Protein AF-A0A532V5I1-F1 (afdb_monomer)

Sequence (247 aa):
MAYDYNILKFNFFDTAVADIIRAIEGRSLMGAYILSFCCIDYMGLGLDPTKDRNTGNDFKKFISEYMKKLNAKYGSLDDDLWRIRNSLIHTYGQSNATQQVKLRFILHHDQSPMHLRKQVNGAGHRVFLNLPDFVSEIAAAIEIYFRENSDNAVKLGNWYSKLIAVNSIDAALKRLDTLHSGKPLHARSHSMFSILDCDPPSSTANIRNHFKEEIEKILGNDPQTYPYPTDPNGITTTVTSTGTTSP

Organism: NCBI:txid2012998

Nearest PDB structures (foldseek):
  9dl2-assembly1_B  TM=1.851E-01  e=7.656E+00  Sinorhizobium meliloti SM11

Radius of gyration: 19.4 Å; Cα contacts (8 Å, |Δi|>4): 274; chains: 1; bounding box: 61×31×50 Å

Secondary structure (DSSP, 8-state):
-PPPHHHHHHHHIIIIIHHHHHHHHTT-HHHHHHHHHHHHHHHHHHH-TT-SS--HHHHHHHHHHTGGGT-GGGGGTHHHHHHHHHHHHHTSS--HHHHHTTEEEEEESS-GGGTT-EEEETTEEEEEEEHHHHHHHHHHHHHHHHHHTTT-HHHHHHHHTTS-----HHHHHHHHHHHTTT--SGGGT-GGGGGGG-SSPPPHHHHHHHHHHHHHHHHHT----PPP---TT--------------

Mean predicted aligned error: 7.24 Å

Structure (mmCIF, N/CA/C/O backbone):
data_AF-A0A532V5I1-F1
#
_entry.id   AF-A0A532V5I1-F1
#
loop_
_atom_site.group_PDB
_atom_site.id
_atom_site.type_symbol
_atom_site.label_atom_id
_atom_site.label_alt_id
_atom_site.label_comp_id
_atom_site.label_asym_id
_atom_site.label_entity_id
_atom_site.label_seq_id
_atom_site.pdbx_PDB_ins_code
_atom_site.Cartn_x
_atom_site.Cartn_y
_atom_site.Cartn_z
_atom_site.occupancy
_atom_site.B_iso_or_equiv
_atom_site.auth_seq_id
_atom_site.auth_comp_id
_atom_site.auth_asym_id
_atom_site.auth_atom_id
_atom_site.pdbx_PDB_model_num
ATOM 1 N N . MET A 1 1 ? -27.640 1.059 8.260 1.00 48.22 1 MET A N 1
ATOM 2 C CA . MET A 1 1 ? -26.815 1.143 9.482 1.00 48.22 1 MET A CA 1
ATOM 3 C C . MET A 1 1 ? -25.583 1.948 9.098 1.00 48.22 1 MET A C 1
ATOM 5 O O . MET A 1 1 ? -24.935 1.559 8.135 1.00 48.22 1 MET A O 1
ATOM 9 N N . ALA A 1 2 ? -25.338 3.112 9.705 1.00 52.69 2 ALA A N 1
ATOM 10 C CA . ALA A 1 2 ? -24.105 3.852 9.434 1.00 52.69 2 ALA A CA 1
ATOM 11 C C . ALA A 1 2 ? -22.952 3.083 10.087 1.00 52.69 2 ALA A C 1
ATOM 13 O O . ALA A 1 2 ? -23.043 2.738 11.263 1.00 52.69 2 ALA A O 1
ATOM 14 N N . TYR A 1 3 ? -21.925 2.742 9.315 1.00 64.19 3 TYR A N 1
ATOM 15 C CA . TYR A 1 3 ? -20.737 2.109 9.871 1.00 64.19 3 TYR A CA 1
ATOM 16 C C . TYR A 1 3 ? -19.919 3.161 10.619 1.00 64.19 3 TYR A C 1
ATOM 18 O O . TYR A 1 3 ? -19.678 4.244 10.086 1.00 64.19 3 TYR A O 1
ATOM 26 N N . ASP A 1 4 ? -19.494 2.837 11.837 1.00 81.56 4 ASP A N 1
ATOM 27 C CA . ASP A 1 4 ? -18.564 3.674 12.590 1.00 81.56 4 ASP A CA 1
ATOM 28 C C . ASP A 1 4 ? -17.199 3.679 11.884 1.00 81.56 4 ASP A C 1
ATOM 30 O O . ASP A 1 4 ? -16.624 2.629 11.576 1.00 81.56 4 ASP A O 1
ATOM 34 N N . TYR A 1 5 ? -16.698 4.883 11.618 1.00 85.88 5 TYR A N 1
ATOM 35 C CA . TYR A 1 5 ? -15.412 5.145 10.983 1.00 85.88 5 TYR A CA 1
ATOM 36 C C . TYR A 1 5 ? -14.252 4.354 11.615 1.00 85.88 5 TYR A C 1
ATOM 38 O O . TYR A 1 5 ? -13.460 3.738 10.896 1.00 85.88 5 TYR A O 1
ATOM 46 N N . ASN A 1 6 ? -14.179 4.317 12.948 1.00 84.94 6 ASN A N 1
ATOM 47 C CA . ASN A 1 6 ? -13.106 3.645 13.676 1.00 84.94 6 ASN A CA 1
ATOM 48 C C . ASN A 1 6 ? -13.166 2.128 13.484 1.00 84.94 6 ASN A C 1
ATOM 50 O O . ASN A 1 6 ? -12.126 1.482 13.382 1.00 84.94 6 ASN A O 1
ATOM 54 N N . ILE A 1 7 ? -14.371 1.559 13.365 1.00 84.50 7 ILE A N 1
ATOM 55 C CA . ILE A 1 7 ? -14.562 0.127 13.097 1.00 84.50 7 ILE A CA 1
ATOM 56 C C . ILE A 1 7 ? -14.078 -0.226 11.697 1.00 84.50 7 ILE A C 1
ATOM 58 O O . ILE A 1 7 ? -13.406 -1.240 11.511 1.00 84.50 7 ILE A O 1
ATOM 62 N N . LEU A 1 8 ? -14.427 0.593 10.704 1.00 87.50 8 LEU A N 1
ATOM 63 C CA . LEU A 1 8 ? -14.019 0.357 9.323 1.00 87.50 8 LEU A CA 1
ATOM 64 C C . LEU A 1 8 ? -12.502 0.437 9.171 1.00 87.50 8 LEU A C 1
ATOM 66 O O . LEU A 1 8 ? -11.903 -0.455 8.569 1.00 87.50 8 LEU A O 1
ATOM 70 N N . LYS A 1 9 ? -11.890 1.468 9.764 1.00 91.38 9 LYS A N 1
ATOM 71 C CA . LYS A 1 9 ? -10.436 1.621 9.826 1.00 91.38 9 LYS A CA 1
ATOM 72 C C . LYS A 1 9 ? -9.794 0.411 10.498 1.00 91.38 9 LYS A C 1
ATOM 74 O O . LYS A 1 9 ? -8.928 -0.222 9.899 1.00 91.38 9 LYS A O 1
ATOM 79 N N . PHE A 1 10 ? -10.276 0.033 11.679 1.00 90.38 10 PHE A N 1
ATOM 80 C CA . PHE A 1 10 ? -9.773 -1.127 12.406 1.00 90.38 10 PHE A CA 1
ATOM 81 C C . PHE A 1 10 ? -9.833 -2.409 11.573 1.00 90.38 10 PHE A C 1
ATOM 83 O O . PHE A 1 10 ? -8.810 -3.060 11.390 1.00 90.38 10 PHE A O 1
ATOM 90 N N . ASN A 1 11 ? -10.998 -2.746 11.012 1.00 87.81 11 ASN A N 1
ATOM 91 C CA . ASN A 1 11 ? -11.167 -3.962 10.214 1.00 87.81 11 ASN A CA 1
ATOM 92 C C . ASN A 1 11 ? -10.244 -3.971 8.989 1.00 87.81 11 ASN A C 1
ATOM 94 O O . ASN A 1 11 ? -9.727 -5.023 8.611 1.00 87.81 11 ASN A O 1
ATOM 98 N N . PHE A 1 12 ? -10.033 -2.809 8.367 1.00 91.69 12 PHE A N 1
ATOM 99 C CA . PHE A 1 12 ? -9.134 -2.689 7.231 1.00 91.69 12 PHE A CA 1
ATOM 100 C C . PHE A 1 12 ? -7.674 -2.948 7.624 1.00 91.69 12 PHE A C 1
ATOM 102 O O . PHE A 1 12 ? -7.006 -3.757 6.980 1.00 91.69 12 PHE A O 1
ATOM 109 N N . PHE A 1 13 ? -7.192 -2.317 8.700 1.00 94.00 13 PHE A N 1
ATOM 110 C CA . PHE A 1 13 ? -5.840 -2.546 9.215 1.00 94.00 13 PHE A CA 1
ATOM 111 C C . PHE A 1 13 ? -5.644 -3.991 9.705 1.00 94.00 13 PHE A C 1
ATOM 113 O O . PHE A 1 13 ? -4.638 -4.605 9.364 1.00 94.00 13 PHE A O 1
ATOM 120 N N . ASP A 1 14 ? -6.615 -4.560 10.427 1.00 90.62 14 ASP A N 1
ATOM 121 C CA . ASP A 1 14 ? -6.610 -5.944 10.940 1.00 90.62 14 ASP A CA 1
ATOM 122 C C . ASP A 1 14 ? -6.589 -7.008 9.832 1.00 90.62 14 ASP A C 1
ATOM 124 O O . ASP A 1 14 ? -6.102 -8.121 10.036 1.00 90.62 14 ASP A O 1
ATOM 128 N N . THR A 1 15 ? -7.111 -6.662 8.653 1.00 89.75 15 THR A N 1
ATOM 129 C CA . THR A 1 15 ? -7.131 -7.551 7.489 1.00 89.75 15 THR A CA 1
ATOM 130 C C . THR A 1 15 ? -5.926 -7.272 6.593 1.00 89.75 15 THR A C 1
ATOM 132 O O . THR A 1 15 ? -4.950 -8.013 6.595 1.00 89.75 15 THR A O 1
ATOM 135 N N . ALA A 1 16 ? -5.959 -6.170 5.840 1.00 93.69 16 ALA A N 1
ATOM 136 C CA . ALA A 1 16 ? -5.031 -5.945 4.739 1.00 93.69 16 ALA A CA 1
ATOM 137 C C . ALA A 1 16 ? -3.615 -5.613 5.223 1.00 93.69 16 ALA A C 1
ATOM 139 O O . ALA A 1 16 ? -2.642 -6.178 4.726 1.00 93.69 16 ALA A O 1
ATOM 140 N N . VAL A 1 17 ? -3.485 -4.703 6.193 1.00 96.88 17 VAL A N 1
ATOM 141 C CA . VAL A 1 17 ? -2.164 -4.288 6.689 1.00 96.88 17 VAL A CA 1
ATOM 142 C C . VAL A 1 17 ? -1.560 -5.388 7.558 1.00 96.88 17 VAL A C 1
ATOM 144 O O . VAL A 1 17 ? -0.386 -5.705 7.397 1.00 96.88 17 VAL A O 1
ATOM 147 N N . ALA A 1 18 ? -2.354 -6.026 8.420 1.00 95.31 18 ALA A N 1
ATOM 148 C CA . ALA A 1 18 ? -1.877 -7.115 9.265 1.00 95.31 18 ALA A CA 1
ATOM 149 C C . ALA A 1 18 ? -1.382 -8.308 8.446 1.00 95.31 18 ALA A C 1
ATOM 151 O O . ALA A 1 18 ? -0.370 -8.890 8.813 1.00 95.31 18 ALA A O 1
ATOM 152 N N . ASP A 1 19 ? -2.023 -8.650 7.326 1.00 95.75 19 ASP A N 1
ATOM 153 C CA . ASP A 1 19 ? -1.544 -9.734 6.461 1.00 95.75 19 ASP A CA 1
ATOM 154 C C . ASP A 1 19 ? -0.197 -9.409 5.807 1.00 95.75 19 ASP A C 1
ATOM 156 O O . ASP A 1 19 ? 0.662 -10.287 5.710 1.00 95.75 19 ASP A O 1
ATOM 160 N N . ILE A 1 20 ? 0.040 -8.146 5.428 1.00 98.06 20 ILE A N 1
ATOM 161 C CA . ILE A 1 20 ? 1.365 -7.699 4.970 1.00 98.06 20 ILE A CA 1
ATOM 162 C C . ILE A 1 20 ? 2.392 -7.883 6.093 1.00 98.06 20 ILE A C 1
ATOM 164 O O . ILE A 1 20 ? 3.456 -8.450 5.853 1.00 98.06 20 ILE A O 1
ATOM 168 N N . ILE A 1 21 ? 2.075 -7.447 7.317 1.00 98.06 21 ILE A N 1
ATOM 169 C CA . ILE A 1 21 ? 2.989 -7.574 8.461 1.00 98.06 21 ILE A CA 1
ATOM 170 C C . ILE A 1 21 ? 3.258 -9.046 8.801 1.00 98.06 21 ILE A C 1
ATOM 172 O O . ILE A 1 21 ? 4.419 -9.437 8.878 1.00 98.06 21 ILE A O 1
ATOM 176 N N . ARG A 1 22 ? 2.228 -9.895 8.880 1.00 97.12 22 ARG A N 1
ATOM 177 C CA . ARG A 1 22 ? 2.372 -11.345 9.104 1.00 97.12 22 ARG A CA 1
ATOM 178 C C . ARG A 1 22 ? 3.226 -12.007 8.022 1.00 97.12 22 ARG A C 1
ATOM 180 O O . ARG A 1 22 ? 4.007 -12.906 8.323 1.00 97.12 22 ARG A O 1
ATOM 187 N N . ALA A 1 23 ? 3.118 -11.569 6.764 1.00 97.81 23 ALA A N 1
ATOM 188 C CA . ALA A 1 23 ? 3.982 -12.057 5.690 1.00 97.81 23 ALA A CA 1
ATOM 189 C C . ALA A 1 23 ? 5.454 -11.667 5.910 1.00 97.81 23 ALA A C 1
ATOM 191 O O . ALA A 1 23 ? 6.337 -12.487 5.657 1.00 97.81 23 ALA A O 1
ATOM 192 N N . ILE A 1 24 ? 5.727 -10.459 6.414 1.00 97.38 24 ILE A N 1
ATOM 193 C CA . ILE A 1 24 ? 7.079 -10.012 6.787 1.00 97.38 24 ILE A CA 1
ATOM 194 C C . ILE A 1 24 ? 7.617 -10.839 7.961 1.00 97.38 24 ILE A C 1
ATOM 196 O O . ILE A 1 24 ? 8.725 -11.368 7.872 1.00 97.38 24 ILE A O 1
ATOM 200 N N . GLU A 1 25 ? 6.830 -11.002 9.027 1.00 95.88 25 GLU A N 1
ATOM 201 C CA . GLU A 1 25 ? 7.185 -11.811 10.202 1.00 95.88 25 GLU A CA 1
ATOM 202 C C . GLU A 1 25 ? 7.472 -13.269 9.822 1.00 95.88 25 GLU A C 1
ATOM 204 O O . GLU A 1 25 ? 8.468 -13.850 10.253 1.00 95.88 25 GLU A O 1
ATOM 209 N N . GLY A 1 26 ? 6.645 -13.835 8.938 1.00 96.50 26 GLY A N 1
ATOM 210 C CA . GLY A 1 26 ? 6.812 -15.168 8.362 1.00 96.50 26 GLY A CA 1
ATOM 211 C C . GLY A 1 26 ? 7.876 -15.263 7.263 1.00 96.50 26 GLY A C 1
ATOM 212 O O . GLY A 1 26 ? 7.967 -16.299 6.606 1.00 96.50 26 GLY A O 1
ATOM 213 N N . ARG A 1 27 ? 8.663 -14.203 7.026 1.00 94.75 27 ARG A N 1
ATOM 214 C CA . ARG A 1 27 ? 9.750 -14.128 6.027 1.00 94.75 27 ARG A CA 1
ATOM 215 C C . ARG A 1 27 ? 9.320 -14.332 4.570 1.00 94.75 27 ARG A C 1
ATOM 217 O O . ARG A 1 27 ? 10.157 -14.500 3.684 1.00 94.75 27 ARG A O 1
ATOM 224 N N . SER A 1 28 ? 8.030 -14.225 4.273 1.00 96.94 28 SER A N 1
ATOM 225 C CA . SER A 1 28 ? 7.498 -14.216 2.910 1.00 96.94 28 SER A CA 1
ATOM 226 C C . SER A 1 28 ? 7.624 -12.815 2.299 1.00 96.94 28 SER A C 1
ATOM 228 O O . SER A 1 28 ? 6.634 -12.131 2.046 1.00 96.94 28 SER A O 1
ATOM 230 N N . LEU A 1 29 ? 8.859 -12.351 2.067 1.00 96.38 29 LEU A N 1
ATOM 231 C CA . LEU A 1 29 ? 9.123 -10.963 1.647 1.00 96.38 29 LEU A CA 1
ATOM 232 C C . LEU A 1 29 ? 8.508 -10.626 0.281 1.00 96.38 29 LEU A C 1
ATOM 234 O O . LEU A 1 29 ? 7.940 -9.551 0.097 1.00 96.38 29 LEU A O 1
ATOM 238 N N . MET A 1 30 ? 8.571 -11.557 -0.676 1.00 96.62 30 MET A N 1
ATOM 239 C CA . MET A 1 30 ? 7.891 -11.388 -1.965 1.00 96.62 30 MET A CA 1
ATOM 240 C C . MET A 1 30 ? 6.366 -11.371 -1.793 1.00 96.62 30 MET A C 1
ATOM 242 O O . MET A 1 30 ? 5.681 -10.576 -2.435 1.00 96.62 30 MET A O 1
ATOM 246 N N . GLY A 1 31 ? 5.841 -12.203 -0.887 1.00 97.56 31 GLY A N 1
ATOM 247 C CA . GLY A 1 31 ? 4.430 -12.191 -0.512 1.00 97.56 31 GLY A CA 1
ATOM 248 C C . GLY A 1 31 ? 4.007 -10.842 0.063 1.00 97.56 31 GLY A C 1
ATOM 249 O O . GLY A 1 31 ? 2.990 -10.302 -0.359 1.00 97.56 31 GLY A O 1
ATOM 250 N N . ALA A 1 32 ? 4.822 -10.247 0.937 1.00 98.25 32 ALA A N 1
ATOM 251 C CA . ALA A 1 32 ? 4.577 -8.919 1.491 1.00 98.25 32 ALA A CA 1
ATOM 252 C C . ALA A 1 32 ? 4.493 -7.846 0.391 1.00 98.25 32 ALA A C 1
ATOM 254 O O . ALA A 1 32 ? 3.537 -7.074 0.376 1.00 98.25 32 ALA A O 1
ATOM 255 N N . TYR A 1 33 ? 5.411 -7.848 -0.585 1.00 98.19 33 TYR A N 1
ATOM 256 C CA . TYR A 1 33 ? 5.332 -6.949 -1.745 1.00 98.19 33 TYR A CA 1
ATOM 257 C C . TYR A 1 33 ? 4.044 -7.129 -2.554 1.00 98.19 33 TYR A C 1
ATOM 259 O O . TYR A 1 33 ? 3.390 -6.146 -2.902 1.00 98.19 33 TYR A O 1
ATOM 267 N N . ILE A 1 34 ? 3.671 -8.374 -2.857 1.00 97.75 34 ILE A N 1
ATOM 268 C CA . ILE A 1 34 ? 2.445 -8.678 -3.605 1.00 97.75 34 ILE A CA 1
ATOM 269 C C . ILE A 1 34 ? 1.217 -8.181 -2.836 1.00 97.75 34 ILE A C 1
ATOM 271 O O . ILE A 1 34 ? 0.390 -7.470 -3.405 1.00 97.75 34 ILE A O 1
ATOM 275 N N . LEU A 1 35 ? 1.130 -8.485 -1.539 1.00 97.75 35 LEU A N 1
ATOM 276 C CA . LEU A 1 35 ? 0.040 -8.041 -0.670 1.00 97.75 35 LEU A CA 1
ATOM 277 C C . LEU A 1 35 ? -0.025 -6.511 -0.570 1.00 97.75 35 LEU A C 1
ATOM 279 O O . LEU A 1 35 ? -1.116 -5.950 -0.617 1.00 97.75 35 LEU A O 1
ATOM 283 N N . SER A 1 36 ? 1.117 -5.817 -0.525 1.00 98.56 36 SER A N 1
ATOM 284 C CA . SER A 1 36 ? 1.180 -4.351 -0.586 1.00 98.56 36 SER A CA 1
ATOM 285 C C . SER A 1 36 ? 0.577 -3.787 -1.875 1.00 98.56 36 SER A C 1
ATOM 287 O O . SER A 1 36 ? -0.231 -2.860 -1.822 1.00 98.56 36 SER A O 1
ATOM 289 N N . PHE A 1 37 ? 0.898 -4.363 -3.037 1.00 98.12 37 PHE A N 1
ATOM 290 C CA . PHE A 1 37 ? 0.293 -3.940 -4.303 1.00 98.12 37 PHE A CA 1
ATOM 291 C C . PHE A 1 37 ? -1.209 -4.248 -4.374 1.00 98.12 37 PHE A C 1
ATOM 293 O O . PHE A 1 37 ? -1.979 -3.399 -4.824 1.00 98.12 37 PHE A O 1
ATOM 300 N N . CYS A 1 38 ? -1.639 -5.413 -3.881 1.00 96.06 38 CYS A N 1
ATOM 301 C CA . CYS A 1 38 ? -3.058 -5.759 -3.759 1.00 96.06 38 CYS A CA 1
ATOM 302 C C . CYS A 1 38 ? -3.806 -4.795 -2.823 1.00 96.06 38 CYS A C 1
ATOM 304 O O . CYS A 1 38 ? -4.944 -4.419 -3.100 1.00 96.06 38 CYS A O 1
ATOM 306 N N . CYS A 1 39 ? -3.166 -4.357 -1.737 1.00 96.94 39 CYS A N 1
ATOM 307 C CA . CYS A 1 39 ? -3.724 -3.368 -0.822 1.00 96.94 39 CYS A CA 1
ATOM 308 C C . CYS A 1 39 ? -3.964 -2.028 -1.537 1.00 96.94 39 CYS A C 1
ATOM 310 O O . CYS A 1 39 ? -5.054 -1.472 -1.433 1.00 96.94 39 CYS A O 1
ATOM 312 N N . ILE A 1 40 ? -3.008 -1.556 -2.348 1.00 97.75 40 ILE A N 1
ATOM 313 C CA . ILE A 1 40 ? -3.180 -0.340 -3.164 1.00 97.75 40 ILE A CA 1
ATOM 314 C C . ILE A 1 40 ? -4.318 -0.504 -4.182 1.00 97.75 40 ILE A C 1
ATOM 316 O O . ILE A 1 40 ? -5.120 0.414 -4.343 1.00 97.75 40 ILE A O 1
ATOM 320 N N . ASP A 1 41 ? -4.433 -1.659 -4.849 1.00 94.81 41 ASP A N 1
ATOM 321 C CA . ASP A 1 41 ? -5.565 -1.929 -5.750 1.00 94.81 41 ASP A CA 1
ATOM 322 C C . ASP A 1 41 ? -6.908 -1.800 -5.025 1.00 94.81 41 ASP A C 1
ATOM 324 O O . ASP A 1 41 ? -7.857 -1.204 -5.538 1.00 94.81 41 ASP A O 1
ATOM 328 N N . TYR A 1 42 ? -6.984 -2.348 -3.815 1.00 93.50 42 TYR A N 1
ATOM 329 C CA . TYR A 1 42 ? -8.187 -2.282 -3.004 1.00 93.50 42 TYR A CA 1
ATOM 330 C C . TYR A 1 42 ? -8.497 -0.852 -2.531 1.00 93.50 42 TYR A C 1
ATOM 332 O O . TYR A 1 42 ? -9.657 -0.435 -2.500 1.00 93.50 42 TYR A O 1
ATOM 340 N N . MET A 1 43 ? -7.472 -0.062 -2.211 1.00 95.44 43 MET A N 1
ATOM 341 C CA . MET A 1 43 ? -7.647 1.357 -1.899 1.00 95.44 43 MET A CA 1
ATOM 342 C C . MET A 1 43 ? -8.090 2.172 -3.121 1.00 95.44 43 MET A C 1
ATOM 344 O O . MET A 1 43 ? -8.889 3.094 -2.970 1.00 95.44 43 MET A O 1
ATOM 348 N N . GLY A 1 44 ? -7.653 1.802 -4.330 1.00 93.31 44 GLY A N 1
ATOM 349 C CA . GLY A 1 44 ? -8.138 2.381 -5.586 1.00 93.31 44 GLY A CA 1
ATOM 350 C C . GLY A 1 44 ? -9.658 2.261 -5.746 1.00 93.31 44 GLY A C 1
ATOM 351 O O . GLY A 1 44 ? -10.317 3.237 -6.104 1.00 93.31 44 GLY A O 1
ATOM 352 N N . LEU A 1 45 ? -10.240 1.118 -5.360 1.00 89.56 45 LEU A N 1
ATOM 353 C CA . LEU A 1 45 ? -11.700 0.936 -5.290 1.00 89.56 45 LEU A CA 1
ATOM 354 C C . LEU A 1 45 ? -12.376 1.858 -4.265 1.00 89.56 45 LEU A C 1
ATOM 356 O O . LEU A 1 45 ? -13.522 2.254 -4.458 1.00 89.56 45 LEU A O 1
ATOM 360 N N . GLY A 1 46 ? -11.687 2.215 -3.179 1.00 88.19 46 GLY A N 1
ATOM 361 C CA . GLY A 1 46 ? -12.211 3.139 -2.167 1.00 88.19 46 GLY A CA 1
ATOM 362 C C . GLY A 1 46 ? -12.360 4.571 -2.665 1.00 88.19 46 GLY A C 1
ATOM 363 O O . GLY A 1 46 ? -13.195 5.327 -2.163 1.00 88.19 46 GLY A O 1
ATOM 364 N N . LEU A 1 47 ? -11.609 4.948 -3.701 1.00 91.38 47 LEU A N 1
ATOM 365 C CA . LEU A 1 47 ? -11.704 6.279 -4.298 1.00 91.38 47 LEU A CA 1
ATOM 366 C C . LEU A 1 47 ? -13.020 6.497 -5.041 1.00 91.38 47 LEU A C 1
ATOM 368 O O . LEU A 1 47 ? -13.505 7.629 -5.079 1.00 91.38 47 LEU A O 1
ATOM 372 N N . ASP A 1 48 ? -13.601 5.430 -5.588 1.00 89.88 48 ASP A N 1
ATOM 373 C CA . ASP A 1 48 ? -14.903 5.441 -6.242 1.00 89.88 48 ASP A CA 1
ATOM 374 C C . ASP A 1 48 ? -15.704 4.178 -5.874 1.00 89.88 48 ASP A C 1
ATOM 376 O O . ASP A 1 48 ? -15.610 3.149 -6.555 1.00 89.88 48 ASP A O 1
ATOM 380 N N . PRO A 1 49 ? -16.540 4.243 -4.820 1.00 84.19 49 PRO A N 1
ATOM 381 C CA . PRO A 1 49 ? -17.289 3.087 -4.342 1.00 84.19 49 PRO A CA 1
ATOM 382 C C . PRO A 1 49 ? -18.367 2.622 -5.330 1.00 84.19 49 PRO A C 1
ATOM 384 O O . PRO A 1 49 ? -18.957 1.566 -5.105 1.00 84.19 49 PRO A O 1
ATOM 387 N N . THR A 1 50 ? -18.648 3.365 -6.407 1.00 87.88 50 THR A N 1
ATOM 388 C CA . THR A 1 50 ? -19.627 2.956 -7.428 1.00 87.88 50 THR A CA 1
ATOM 389 C C . THR A 1 50 ? -19.070 1.902 -8.385 1.00 87.88 50 THR A C 1
ATOM 391 O O . THR A 1 50 ? -19.838 1.210 -9.049 1.00 87.88 50 THR A O 1
ATOM 394 N N . LYS A 1 51 ? -17.743 1.723 -8.429 1.00 88.44 51 LYS A N 1
ATOM 395 C CA . LYS A 1 51 ? -17.079 0.762 -9.316 1.00 88.44 51 LYS A CA 1
ATOM 396 C C . LYS A 1 51 ? -16.953 -0.614 -8.682 1.00 88.44 51 LYS A C 1
ATOM 398 O O . LYS A 1 51 ? -16.506 -0.742 -7.545 1.00 88.44 51 LYS A O 1
ATOM 403 N N . ASP A 1 52 ? -17.240 -1.661 -9.445 1.00 86.31 52 ASP A N 1
ATOM 404 C CA . ASP A 1 52 ? -17.077 -3.049 -8.983 1.00 86.31 52 ASP A CA 1
ATOM 405 C C . ASP A 1 52 ? -15.669 -3.611 -9.203 1.00 86.31 52 ASP A C 1
ATOM 407 O O . ASP A 1 52 ? -15.334 -4.683 -8.701 1.00 86.31 52 ASP A O 1
ATOM 411 N N . ARG A 1 53 ? -14.831 -2.915 -9.980 1.00 88.31 53 ARG A N 1
ATOM 412 C CA . ARG A 1 53 ? -13.476 -3.362 -10.316 1.00 88.31 53 ARG A CA 1
ATOM 413 C C . ARG A 1 53 ? -12.496 -2.205 -10.312 1.00 88.31 53 ARG A C 1
ATOM 415 O O . ARG A 1 53 ? -12.809 -1.121 -10.802 1.00 88.31 53 ARG A O 1
ATOM 422 N N . ASN A 1 54 ? -11.299 -2.477 -9.795 1.00 91.00 54 ASN A N 1
ATOM 423 C CA . ASN A 1 54 ? -10.204 -1.524 -9.826 1.00 91.00 54 ASN A CA 1
ATOM 424 C C . ASN A 1 54 ? -9.675 -1.404 -11.256 1.00 91.00 54 ASN A C 1
ATOM 426 O O . ASN A 1 54 ? -9.458 -2.418 -11.928 1.00 91.00 54 ASN A O 1
ATOM 430 N N . THR A 1 55 ? -9.426 -0.182 -11.717 1.00 94.38 55 THR A N 1
ATOM 431 C CA . THR A 1 55 ? -8.700 0.052 -12.969 1.00 94.38 55 THR A CA 1
ATOM 432 C C . THR A 1 55 ? -7.262 0.474 -12.687 1.00 94.38 55 THR A C 1
ATOM 434 O O . THR A 1 55 ? -6.916 0.901 -11.587 1.00 94.38 55 THR A O 1
ATOM 437 N N . GLY A 1 56 ? -6.402 0.422 -13.708 1.00 95.38 56 GLY A N 1
ATOM 438 C CA . GLY A 1 56 ? -5.048 0.965 -13.582 1.00 95.38 56 GLY A CA 1
ATOM 439 C C . GLY A 1 56 ? -5.025 2.455 -13.227 1.00 95.38 56 GLY A C 1
ATOM 440 O O . GLY A 1 56 ? -4.105 2.900 -12.551 1.00 95.38 56 GLY A O 1
ATOM 441 N N . ASN A 1 57 ? -6.048 3.216 -13.627 1.00 96.94 57 ASN A N 1
ATOM 442 C CA . ASN A 1 57 ? -6.158 4.630 -13.272 1.00 96.94 57 ASN A CA 1
ATOM 443 C C . ASN A 1 57 ? -6.519 4.819 -11.798 1.00 96.94 57 ASN A C 1
ATOM 445 O O . ASN A 1 57 ? -5.982 5.719 -11.168 1.00 96.94 57 ASN A O 1
ATOM 449 N N . ASP A 1 58 ? -7.369 3.961 -11.239 1.00 96.12 58 ASP A N 1
ATOM 450 C CA . ASP A 1 58 ? -7.757 4.017 -9.825 1.00 96.12 58 ASP A CA 1
ATOM 451 C C . ASP A 1 58 ? -6.566 3.682 -8.908 1.00 96.12 58 ASP A C 1
ATOM 453 O O . ASP A 1 58 ? -6.301 4.395 -7.941 1.00 96.12 58 ASP A O 1
ATOM 457 N N . PHE A 1 59 ? -5.767 2.674 -9.285 1.00 97.25 59 PHE A N 1
ATOM 458 C CA . PHE A 1 59 ? -4.486 2.362 -8.637 1.00 97.25 59 PHE A CA 1
ATOM 459 C C . PHE A 1 59 ? -3.535 3.573 -8.626 1.00 97.25 59 PHE A C 1
ATOM 461 O O . PHE A 1 59 ? -3.038 3.981 -7.575 1.00 97.25 59 PHE A O 1
ATOM 468 N N . LYS A 1 60 ? -3.300 4.181 -9.798 1.00 98.00 60 LYS A N 1
ATOM 469 C CA . LYS A 1 60 ? -2.415 5.353 -9.932 1.00 98.00 60 LYS A CA 1
ATOM 470 C C . LYS A 1 60 ? -2.954 6.557 -9.170 1.00 98.00 60 LYS A C 1
ATOM 472 O O . LYS A 1 60 ? -2.183 7.282 -8.546 1.00 98.00 60 LYS A O 1
ATOM 477 N N . LYS A 1 61 ? -4.277 6.740 -9.164 1.00 97.62 61 LYS A N 1
ATOM 478 C CA . LYS A 1 61 ? -4.940 7.817 -8.434 1.00 97.62 61 LYS A CA 1
ATOM 479 C C . LYS A 1 61 ? -4.626 7.729 -6.942 1.00 97.62 61 LYS A C 1
ATOM 481 O O . LYS A 1 61 ? -4.169 8.725 -6.389 1.00 97.62 61 LYS A O 1
ATOM 486 N N . PHE A 1 62 ? -4.728 6.546 -6.328 1.00 98.12 62 PHE A N 1
ATOM 487 C CA . PHE A 1 62 ? -4.372 6.373 -4.914 1.00 98.12 62 PHE A CA 1
ATOM 488 C C . PHE A 1 62 ? -2.911 6.748 -4.630 1.00 98.12 62 PHE A C 1
ATOM 490 O O . PHE A 1 62 ? -2.627 7.484 -3.684 1.00 98.12 62 PHE A O 1
ATOM 497 N N . ILE A 1 63 ? -1.983 6.311 -5.486 1.00 98.38 63 ILE A N 1
ATOM 498 C CA . ILE A 1 63 ? -0.563 6.677 -5.376 1.00 98.38 63 ILE A CA 1
ATOM 499 C C . ILE A 1 63 ? -0.386 8.199 -5.449 1.00 98.38 63 ILE A C 1
ATOM 501 O O . ILE A 1 63 ? 0.283 8.797 -4.602 1.00 98.38 63 ILE A O 1
ATOM 505 N N . SER A 1 64 ? -0.997 8.832 -6.451 1.00 97.56 64 SER A N 1
ATOM 506 C CA . SER A 1 64 ? -0.846 10.262 -6.716 1.00 97.56 64 SER A CA 1
ATOM 507 C C . SER A 1 64 ? -1.481 11.155 -5.643 1.00 97.56 64 SER A C 1
ATOM 509 O O . SER A 1 64 ? -0.939 12.221 -5.350 1.00 97.56 64 SER A O 1
ATOM 511 N N . GLU A 1 65 ? -2.593 10.720 -5.041 1.00 97.56 65 GLU A N 1
ATOM 512 C CA . GLU A 1 65 ? -3.350 11.488 -4.050 1.00 97.56 65 GLU A CA 1
ATOM 513 C C . GLU A 1 65 ? -2.854 11.255 -2.623 1.00 97.56 65 GLU A C 1
ATOM 515 O O . GLU A 1 65 ? -2.805 12.203 -1.842 1.00 97.56 65 GLU A O 1
ATOM 520 N N . TYR A 1 66 ? -2.467 10.027 -2.270 1.00 98.44 66 TYR A N 1
ATOM 521 C CA . TYR A 1 66 ? -2.172 9.656 -0.883 1.00 98.44 66 TYR A CA 1
ATOM 522 C C . TYR A 1 66 ? -0.693 9.364 -0.652 1.00 98.44 66 TYR A C 1
ATOM 524 O O . TYR A 1 66 ? -0.072 10.000 0.199 1.00 98.44 66 TYR A O 1
ATOM 532 N N . MET A 1 67 ? -0.080 8.473 -1.435 1.00 98.62 67 MET A N 1
ATOM 533 C CA . MET A 1 67 ? 1.328 8.104 -1.217 1.00 98.62 67 MET A CA 1
ATOM 534 C C . MET A 1 67 ? 2.292 9.258 -1.533 1.00 98.62 67 MET A C 1
ATOM 536 O O . MET A 1 67 ? 3.257 9.494 -0.803 1.00 98.62 67 MET A O 1
ATOM 540 N N . LYS A 1 68 ? 1.994 10.060 -2.562 1.00 98.44 68 LYS A N 1
ATOM 541 C CA . LYS A 1 68 ? 2.777 11.254 -2.927 1.00 98.44 68 LYS A CA 1
ATOM 542 C C . LYS A 1 68 ? 2.893 12.280 -1.792 1.00 98.44 68 LYS A C 1
ATOM 544 O O . LYS A 1 68 ? 3.904 12.979 -1.724 1.00 98.44 68 LYS A O 1
ATOM 549 N N . LYS A 1 69 ? 1.901 12.362 -0.893 1.00 98.38 69 LYS A N 1
ATOM 550 C CA . LYS A 1 69 ? 1.927 13.262 0.279 1.00 98.38 69 LYS A CA 1
ATOM 551 C C . LYS A 1 69 ? 3.034 12.892 1.272 1.00 98.38 69 LYS A C 1
ATOM 553 O O . LYS A 1 69 ? 3.501 13.752 2.009 1.00 98.38 69 LYS A O 1
ATOM 558 N N . LEU A 1 70 ? 3.460 11.629 1.280 1.00 98.25 70 LEU A N 1
ATOM 559 C CA . LEU A 1 70 ? 4.515 11.113 2.155 1.00 98.25 70 LEU A CA 1
ATOM 560 C C . LEU A 1 70 ? 5.885 11.132 1.473 1.00 98.25 70 LEU A C 1
ATOM 562 O O . LEU A 1 70 ? 6.901 11.321 2.144 1.00 98.25 70 LEU A O 1
ATOM 566 N N . ASN A 1 71 ? 5.907 10.941 0.151 1.00 98.00 71 ASN A N 1
ATOM 567 C CA . ASN A 1 71 ? 7.120 10.916 -0.654 1.00 98.00 71 ASN A CA 1
ATOM 568 C C . ASN A 1 71 ? 6.833 11.375 -2.091 1.00 98.00 71 ASN A C 1
ATOM 570 O O . ASN A 1 71 ? 6.213 10.669 -2.889 1.00 98.00 71 ASN A O 1
ATOM 574 N N . ALA A 1 72 ? 7.315 12.566 -2.454 1.00 98.06 72 ALA A N 1
ATOM 575 C CA . ALA A 1 72 ? 6.991 13.197 -3.735 1.00 98.06 72 ALA A CA 1
ATOM 576 C C . ALA A 1 72 ? 7.407 12.367 -4.969 1.00 98.06 72 ALA A C 1
ATOM 578 O O . ALA A 1 72 ? 6.822 12.546 -6.041 1.00 98.06 72 ALA A O 1
ATOM 579 N N . LYS A 1 73 ? 8.370 11.439 -4.825 1.00 98.06 73 LYS A N 1
ATOM 580 C CA . LYS A 1 73 ? 8.843 10.562 -5.911 1.00 98.06 73 LYS A CA 1
ATOM 581 C C . LYS A 1 73 ? 7.745 9.658 -6.474 1.00 98.06 73 LYS A C 1
ATOM 583 O O . LYS A 1 73 ? 7.805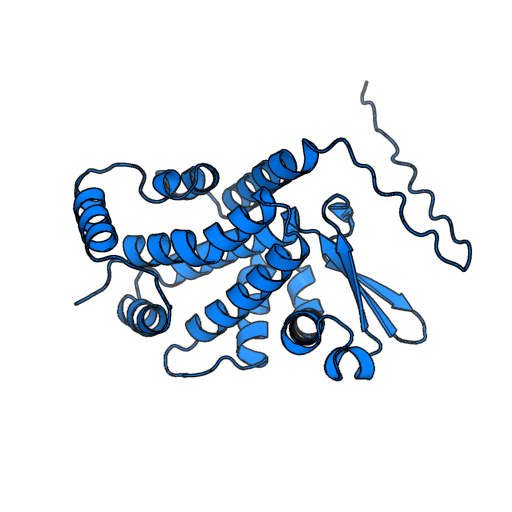 9.320 -7.650 1.00 98.06 73 LYS A O 1
ATOM 588 N N . TYR A 1 74 ? 6.721 9.315 -5.689 1.00 98.25 74 TYR A N 1
ATOM 589 C CA . TYR A 1 74 ? 5.574 8.548 -6.189 1.00 98.25 74 TYR A CA 1
ATOM 590 C C . TYR A 1 74 ? 4.888 9.211 -7.382 1.00 98.25 74 TYR A C 1
ATOM 592 O O . TYR A 1 74 ? 4.432 8.518 -8.286 1.00 98.25 74 TYR A O 1
ATOM 600 N N . GLY A 1 75 ? 4.851 10.546 -7.416 1.00 94.62 75 GLY A N 1
ATOM 601 C CA . GLY A 1 75 ? 4.157 11.285 -8.468 1.00 94.62 75 GLY A CA 1
ATOM 602 C C . GLY A 1 75 ? 4.738 11.096 -9.872 1.00 94.62 75 GLY A C 1
ATOM 603 O O . GLY A 1 75 ? 4.038 11.375 -10.834 1.00 94.62 75 GLY A O 1
ATOM 604 N N . SER A 1 76 ? 5.990 10.649 -10.004 1.00 96.81 76 SER A N 1
ATOM 605 C CA . SER A 1 76 ? 6.617 10.341 -11.299 1.00 96.81 76 SER A CA 1
ATOM 606 C C . SER A 1 76 ? 6.805 8.839 -11.543 1.00 96.81 76 SER A C 1
ATOM 608 O O . SER A 1 76 ? 7.414 8.450 -12.544 1.00 96.81 76 SER A O 1
ATOM 610 N N . LEU A 1 77 ? 6.317 7.999 -10.624 1.00 97.62 77 LEU A N 1
ATOM 611 C CA . LEU A 1 77 ? 6.514 6.549 -10.623 1.00 97.62 77 LEU A CA 1
ATOM 612 C C . LEU A 1 77 ? 5.214 5.746 -10.584 1.00 97.62 77 LEU A C 1
ATOM 614 O O . LEU A 1 77 ? 5.282 4.530 -10.707 1.00 97.62 77 LEU A O 1
ATOM 618 N N . ASP A 1 78 ? 4.050 6.371 -10.434 1.00 97.44 78 ASP A N 1
ATOM 619 C CA . ASP A 1 78 ? 2.738 5.708 -10.425 1.00 97.44 78 ASP A CA 1
ATOM 620 C C . ASP A 1 78 ? 2.545 4.749 -11.615 1.00 97.44 78 ASP A C 1
ATOM 622 O O . ASP A 1 78 ? 2.102 3.607 -11.469 1.00 97.44 78 ASP A O 1
ATOM 626 N N . ASP A 1 79 ? 2.979 5.189 -12.788 1.00 98.06 79 ASP A N 1
ATOM 627 C CA . ASP A 1 79 ? 2.954 4.460 -14.040 1.00 98.06 79 ASP A CA 1
ATOM 628 C C . ASP A 1 79 ? 3.892 3.240 -14.018 1.00 98.06 79 ASP A C 1
ATOM 630 O O . ASP A 1 79 ? 3.543 2.163 -14.508 1.00 98.06 79 ASP A O 1
ATOM 634 N N . ASP A 1 80 ? 5.086 3.381 -13.441 1.00 98.06 80 ASP A N 1
ATOM 635 C CA . ASP A 1 80 ? 6.051 2.288 -13.287 1.00 98.06 80 ASP A CA 1
ATOM 636 C C . ASP A 1 80 ? 5.583 1.285 -12.223 1.00 98.06 80 ASP A C 1
ATOM 638 O O . ASP A 1 80 ? 5.639 0.076 -12.443 1.00 98.06 80 ASP A O 1
ATOM 642 N N . LEU A 1 81 ? 5.047 1.771 -11.103 1.00 98.19 81 LEU A N 1
ATOM 643 C CA . LEU A 1 81 ? 4.502 0.960 -10.015 1.00 98.19 81 LEU A CA 1
ATOM 644 C C . LEU A 1 81 ? 3.313 0.121 -10.478 1.00 98.19 81 LEU A C 1
ATOM 646 O O . LEU A 1 81 ? 3.239 -1.061 -10.151 1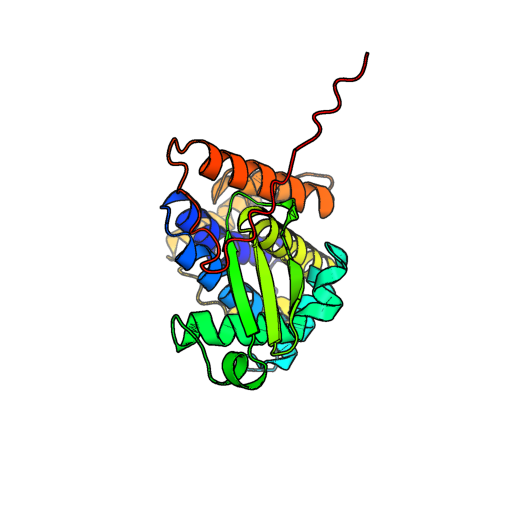.00 98.19 81 LEU A O 1
ATOM 650 N N . TRP A 1 82 ? 2.431 0.680 -11.309 1.00 97.94 82 TRP A N 1
ATOM 651 C CA . TRP A 1 82 ? 1.339 -0.079 -11.917 1.00 97.94 82 TRP A CA 1
ATOM 652 C C . TRP A 1 82 ? 1.850 -1.209 -12.832 1.00 97.94 82 TRP A C 1
ATOM 654 O O . TRP A 1 82 ? 1.306 -2.318 -12.839 1.00 97.94 82 TRP A O 1
ATOM 664 N N . ARG A 1 83 ? 2.934 -0.972 -13.584 1.00 97.44 83 ARG A N 1
ATOM 665 C CA . ARG A 1 83 ? 3.567 -2.009 -14.418 1.00 97.44 83 ARG A CA 1
ATOM 666 C C . ARG A 1 83 ? 4.221 -3.098 -13.561 1.00 97.44 83 ARG A C 1
ATOM 668 O O . ARG A 1 83 ? 4.048 -4.278 -13.861 1.00 97.44 83 ARG A O 1
ATOM 675 N N . ILE A 1 84 ? 4.917 -2.719 -12.486 1.00 97.19 84 ILE A N 1
ATOM 676 C CA . ILE A 1 84 ? 5.515 -3.652 -11.513 1.00 97.19 84 ILE A CA 1
ATOM 677 C C . ILE A 1 84 ? 4.433 -4.516 -10.865 1.00 97.19 84 ILE A C 1
ATOM 679 O O . ILE A 1 84 ? 4.566 -5.738 -10.831 1.00 97.19 84 ILE A O 1
ATOM 683 N N . ARG A 1 85 ? 3.324 -3.906 -10.441 1.00 96.56 85 ARG A N 1
ATOM 684 C CA . ARG A 1 85 ? 2.143 -4.608 -9.932 1.00 96.56 85 ARG A CA 1
ATOM 685 C C . ARG A 1 85 ? 1.678 -5.696 -10.899 1.00 96.56 85 ARG A C 1
ATOM 687 O O . ARG A 1 85 ? 1.472 -6.832 -10.485 1.00 96.56 85 ARG A O 1
ATOM 694 N N . ASN A 1 86 ? 1.539 -5.380 -12.190 1.00 95.94 86 ASN A N 1
ATOM 695 C CA . ASN A 1 86 ? 1.088 -6.369 -13.176 1.00 95.94 86 ASN A CA 1
ATOM 696 C C . ASN A 1 86 ? 2.070 -7.537 -13.321 1.00 95.94 86 ASN A C 1
ATOM 698 O O . ASN A 1 86 ? 1.653 -8.684 -13.459 1.00 95.94 86 ASN A O 1
ATOM 702 N N . SER A 1 87 ? 3.365 -7.241 -13.265 1.00 95.31 87 SER A N 1
ATOM 703 C CA . SER A 1 87 ? 4.440 -8.230 -13.292 1.00 95.31 87 SER A CA 1
ATOM 704 C C . SER A 1 87 ? 4.395 -9.191 -12.105 1.00 95.31 87 SER A C 1
ATOM 706 O O . SER A 1 87 ? 4.443 -10.409 -12.300 1.00 95.31 87 SER A O 1
ATOM 708 N N . LEU A 1 88 ? 4.236 -8.658 -10.893 1.00 94.38 88 LEU A N 1
ATOM 709 C CA . LEU A 1 88 ? 4.208 -9.446 -9.662 1.00 94.38 88 LEU A CA 1
ATOM 710 C C . LEU A 1 88 ? 2.937 -10.288 -9.523 1.00 94.38 88 LEU A C 1
ATOM 712 O O . LEU A 1 88 ? 3.029 -11.465 -9.191 1.00 94.38 88 LEU A O 1
ATOM 716 N N . ILE A 1 89 ? 1.768 -9.713 -9.816 1.00 92.06 89 ILE A N 1
ATOM 717 C CA . ILE A 1 89 ? 0.478 -10.372 -9.568 1.00 92.06 89 ILE A CA 1
ATOM 718 C C . ILE A 1 89 ? 0.120 -11.386 -10.661 1.00 92.06 89 ILE A C 1
ATOM 720 O O . ILE A 1 89 ? -0.420 -12.442 -10.348 1.00 92.06 89 ILE A O 1
ATOM 724 N N . HIS A 1 90 ? 0.414 -11.097 -11.936 1.00 89.81 90 HIS A N 1
ATOM 725 C CA . HIS A 1 90 ? -0.075 -11.934 -13.049 1.00 89.81 90 HIS A CA 1
ATOM 726 C C . HIS A 1 90 ? 0.959 -12.895 -13.619 1.00 89.81 90 HIS A C 1
ATOM 728 O O . HIS A 1 90 ? 0.583 -13.859 -14.278 1.00 89.81 90 HIS A O 1
ATOM 734 N N . THR A 1 91 ? 2.251 -12.624 -13.428 1.00 87.12 91 THR A N 1
ATOM 735 C CA . THR A 1 91 ? 3.310 -13.392 -14.109 1.00 87.12 91 THR A CA 1
ATOM 736 C C . THR A 1 91 ? 4.434 -13.865 -13.201 1.00 87.12 91 THR A C 1
ATOM 738 O O . THR A 1 91 ? 5.249 -14.665 -13.647 1.00 87.12 91 THR A O 1
ATOM 741 N N . TYR A 1 92 ? 4.514 -13.363 -11.962 1.00 81.25 92 TYR A N 1
ATOM 742 C CA . TYR A 1 92 ? 5.655 -13.584 -11.067 1.00 81.25 92 TYR A CA 1
ATOM 743 C C . TYR A 1 92 ? 7.012 -13.317 -11.765 1.00 81.25 92 TYR A C 1
ATOM 745 O O . TYR A 1 92 ? 8.008 -14.004 -11.546 1.00 81.25 92 TYR A O 1
ATOM 753 N N . GLY A 1 93 ? 7.030 -12.337 -12.677 1.00 81.44 93 GLY A N 1
ATOM 754 C CA . GLY A 1 93 ? 8.077 -12.160 -13.684 1.00 81.44 93 GLY A CA 1
ATOM 755 C C . GLY A 1 93 ? 7.862 -10.901 -14.524 1.00 81.44 93 GLY A C 1
ATOM 756 O O . GLY A 1 93 ? 7.268 -9.938 -14.054 1.00 81.44 93 GLY A O 1
ATOM 757 N N . GLN A 1 94 ? 8.359 -10.863 -15.762 1.00 84.94 94 GLN A N 1
ATOM 758 C CA . GLN A 1 94 ? 8.132 -9.716 -16.649 1.00 84.94 94 GLN A CA 1
ATOM 759 C C . GLN A 1 94 ? 6.773 -9.812 -17.348 1.00 84.94 94 GLN A C 1
ATOM 761 O O . GLN A 1 94 ? 6.583 -10.643 -18.231 1.00 84.94 94 GLN A O 1
ATOM 766 N N . SER A 1 95 ? 5.858 -8.901 -17.021 1.00 91.50 95 SER A N 1
ATOM 767 C CA . SER A 1 95 ? 4.620 -8.706 -17.776 1.00 91.50 95 SER A CA 1
ATOM 768 C C . SER A 1 95 ? 4.864 -7.951 -19.084 1.00 91.50 95 SER A C 1
ATOM 770 O O . SER A 1 95 ? 5.811 -7.160 -19.191 1.00 91.50 95 SER A O 1
ATOM 772 N N . ASN A 1 96 ? 3.929 -8.084 -20.032 1.00 93.31 96 ASN A N 1
ATOM 773 C CA . ASN A 1 96 ? 3.880 -7.275 -21.258 1.00 93.31 96 ASN A CA 1
ATOM 774 C C . ASN A 1 96 ? 4.044 -5.775 -20.961 1.00 93.31 96 ASN A C 1
ATOM 776 O O . ASN A 1 96 ? 4.767 -5.073 -21.664 1.00 93.31 96 ASN A O 1
ATOM 780 N N . ALA A 1 97 ? 3.431 -5.293 -19.875 1.00 91.75 97 ALA A N 1
ATOM 781 C CA . ALA A 1 97 ? 3.484 -3.892 -19.475 1.00 91.75 97 ALA A CA 1
ATOM 782 C C . ALA A 1 97 ? 4.909 -3.439 -19.104 1.00 91.75 97 ALA A C 1
ATOM 784 O O . ALA A 1 97 ? 5.313 -2.335 -19.463 1.00 91.75 97 ALA A O 1
ATOM 785 N N . THR A 1 98 ? 5.694 -4.289 -18.429 1.00 92.06 98 THR A N 1
ATOM 786 C CA . THR A 1 98 ? 7.112 -4.001 -18.137 1.00 92.06 98 THR A CA 1
ATOM 787 C C . THR A 1 98 ? 8.024 -4.176 -19.349 1.00 92.06 98 THR A C 1
ATOM 789 O O . THR A 1 98 ? 8.940 -3.376 -19.531 1.00 92.06 98 THR A O 1
ATOM 792 N N . GLN A 1 99 ? 7.761 -5.164 -20.209 1.00 93.56 99 GLN A N 1
ATOM 793 C CA . GLN A 1 99 ? 8.569 -5.424 -21.405 1.00 93.56 99 GLN A CA 1
ATOM 794 C C . GLN A 1 99 ? 8.477 -4.282 -22.423 1.00 93.56 99 GLN A C 1
ATOM 796 O O . GLN A 1 99 ? 9.501 -3.869 -22.965 1.00 93.56 99 GLN A O 1
ATOM 801 N N . GLN A 1 100 ? 7.279 -3.723 -22.626 1.00 93.69 100 GLN A N 1
ATOM 802 C CA . GLN A 1 100 ? 7.036 -2.619 -23.564 1.00 93.69 100 GLN A CA 1
ATOM 803 C C . GLN A 1 100 ? 7.913 -1.391 -23.296 1.00 93.69 100 GLN A C 1
ATOM 805 O O . GLN A 1 100 ? 8.380 -0.751 -24.233 1.00 93.69 100 GLN A O 1
ATOM 810 N N . VAL A 1 101 ? 8.166 -1.083 -22.023 1.00 93.69 101 VAL A N 1
ATOM 811 C CA . VAL A 1 101 ? 9.007 0.053 -21.607 1.00 93.69 101 VAL A CA 1
ATOM 812 C C . VAL A 1 101 ? 10.392 -0.384 -21.126 1.00 93.69 101 VAL A C 1
ATOM 814 O O . VAL A 1 101 ? 11.142 0.428 -20.591 1.00 93.69 101 VAL A O 1
ATOM 817 N N . LYS A 1 102 ? 10.729 -1.672 -21.289 1.00 94.75 102 LYS A N 1
ATOM 818 C CA . LYS A 1 102 ? 11.988 -2.284 -20.835 1.00 94.75 102 LYS A CA 1
ATOM 819 C C . LYS A 1 102 ? 12.309 -1.944 -19.367 1.00 94.75 102 LYS A C 1
ATOM 821 O O . LYS A 1 102 ? 13.463 -1.720 -18.999 1.00 94.75 102 LYS A O 1
ATOM 826 N N . LEU A 1 103 ? 11.268 -1.925 -18.530 1.00 95.50 103 LEU A N 1
ATOM 827 C CA . LEU A 1 103 ? 11.350 -1.664 -17.095 1.00 95.50 103 LEU A CA 1
ATOM 828 C C . LEU A 1 103 ? 11.848 -2.914 -16.367 1.00 95.50 103 LEU A C 1
ATOM 830 O O . LEU A 1 103 ? 11.278 -3.997 -16.494 1.00 95.50 103 LEU A O 1
ATOM 834 N N . ARG A 1 104 ? 12.889 -2.746 -15.552 1.00 94.44 104 ARG A N 1
ATOM 835 C CA . ARG A 1 104 ? 13.297 -3.722 -14.534 1.00 94.44 104 ARG A CA 1
ATOM 836 C C . ARG A 1 104 ? 12.975 -3.169 -13.154 1.00 94.44 104 ARG A C 1
ATOM 838 O O . ARG A 1 104 ? 13.046 -1.964 -12.936 1.00 94.44 104 ARG A O 1
ATOM 845 N N . PHE A 1 105 ? 12.671 -4.037 -12.207 1.00 94.94 105 PHE A N 1
ATOM 846 C CA . PHE A 1 105 ? 12.462 -3.629 -10.825 1.00 94.94 105 PHE A CA 1
ATOM 847 C C . PHE A 1 105 ? 13.320 -4.470 -9.894 1.00 94.94 105 PHE A C 1
ATOM 849 O O . PHE A 1 105 ? 13.571 -5.643 -10.162 1.00 94.94 105 PHE A O 1
ATOM 856 N N . ILE A 1 106 ? 13.817 -3.831 -8.842 1.00 94.31 106 ILE A N 1
ATOM 857 C CA . ILE A 1 106 ? 14.665 -4.449 -7.830 1.00 94.31 106 ILE A CA 1
ATOM 858 C C . ILE A 1 106 ? 13.963 -4.255 -6.496 1.00 94.31 106 ILE A C 1
ATOM 860 O O . ILE A 1 106 ? 13.657 -3.129 -6.107 1.00 94.31 106 ILE A O 1
ATOM 864 N N . LEU A 1 107 ? 13.680 -5.371 -5.836 1.00 95.62 107 LEU A N 1
ATOM 865 C CA . LEU A 1 107 ? 13.009 -5.419 -4.549 1.00 95.62 107 LEU A CA 1
ATOM 866 C C . LEU A 1 107 ? 14.055 -5.774 -3.495 1.00 95.62 107 LEU A C 1
ATOM 868 O O . LEU A 1 107 ? 14.678 -6.828 -3.584 1.00 95.62 107 LEU A O 1
ATOM 872 N N . HIS A 1 108 ? 14.264 -4.891 -2.528 1.00 93.94 108 HIS A N 1
ATOM 873 C CA . HIS A 1 108 ? 15.208 -5.075 -1.426 1.00 93.94 108 HIS A CA 1
ATOM 874 C C . HIS A 1 108 ? 14.530 -4.751 -0.095 1.00 93.94 108 HIS A C 1
ATOM 876 O O . HIS A 1 108 ? 13.409 -4.246 -0.065 1.00 93.94 108 HIS A O 1
ATOM 882 N N . HIS A 1 109 ? 15.184 -5.033 1.025 1.00 93.94 109 HIS A N 1
ATOM 883 C CA . HIS A 1 109 ? 14.613 -4.754 2.347 1.00 93.94 109 HIS A CA 1
ATOM 884 C C . HIS A 1 109 ? 15.582 -4.054 3.310 1.00 93.94 109 HIS A C 1
ATOM 886 O O . HIS A 1 109 ? 15.184 -3.619 4.379 1.00 93.94 109 HIS A O 1
ATOM 892 N N . ASP A 1 110 ? 16.831 -3.884 2.899 1.00 91.06 110 ASP A N 1
ATOM 893 C CA . ASP A 1 110 ? 17.976 -3.369 3.660 1.00 91.06 110 ASP A CA 1
ATOM 894 C C . ASP A 1 110 ? 18.584 -2.093 3.035 1.00 91.06 110 ASP A C 1
ATOM 896 O O . ASP A 1 110 ? 19.364 -1.392 3.669 1.00 91.06 110 ASP A O 1
ATOM 900 N N . GLN A 1 111 ? 18.209 -1.733 1.801 1.00 89.75 111 GLN A N 1
ATOM 901 C CA . GLN A 1 111 ? 18.728 -0.545 1.106 1.00 89.75 111 GLN A CA 1
ATOM 902 C C . GLN A 1 111 ? 17.739 0.629 1.107 1.00 89.75 111 GLN A C 1
ATOM 904 O O . GLN A 1 111 ? 17.298 1.079 0.051 1.00 89.75 111 GLN A O 1
ATOM 909 N N . SER A 1 112 ? 17.363 1.146 2.279 1.00 93.38 112 SER A N 1
ATOM 910 C CA . SER A 1 112 ? 16.407 2.269 2.374 1.00 93.38 112 SER A CA 1
ATOM 911 C C . SER A 1 112 ? 16.746 3.480 1.469 1.00 93.38 112 SER A C 1
ATOM 913 O O . SER A 1 112 ? 15.860 3.952 0.752 1.00 93.38 112 SER A O 1
ATOM 915 N N . PRO A 1 113 ? 18.018 3.925 1.333 1.00 94.62 113 PRO A N 1
ATOM 916 C CA . PRO A 1 113 ? 18.372 5.035 0.433 1.00 94.62 113 PRO A CA 1
ATOM 917 C C . PRO A 1 113 ? 18.044 4.806 -1.052 1.00 94.62 113 PRO A C 1
ATOM 919 O O . PRO A 1 113 ? 17.973 5.761 -1.830 1.00 94.62 113 PRO A O 1
ATOM 922 N N . MET A 1 114 ? 17.860 3.550 -1.467 1.00 94.81 114 MET A N 1
ATOM 923 C CA . MET A 1 114 ? 17.516 3.188 -2.842 1.00 94.81 114 MET A CA 1
ATOM 924 C C . MET A 1 114 ? 16.009 3.237 -3.108 1.00 94.81 114 MET A C 1
ATOM 926 O O . MET A 1 114 ? 15.611 3.201 -4.271 1.00 94.81 114 MET A O 1
ATOM 930 N N . HIS A 1 115 ? 15.165 3.377 -2.081 1.00 97.88 115 HIS A N 1
ATOM 931 C CA . HIS A 1 115 ? 13.717 3.395 -2.251 1.00 97.88 115 HIS A CA 1
ATOM 932 C C . HIS A 1 115 ? 13.251 4.467 -3.255 1.00 97.88 115 HIS A C 1
ATOM 934 O O . HIS A 1 115 ? 13.629 5.646 -3.184 1.00 97.88 115 HIS A O 1
ATOM 940 N N . LEU A 1 116 ? 12.439 4.035 -4.227 1.00 98.00 116 LEU A N 1
ATOM 941 C CA . LEU A 1 116 ? 11.906 4.832 -5.338 1.00 98.00 116 LEU A CA 1
ATOM 942 C C . LEU A 1 116 ? 12.985 5.482 -6.211 1.00 98.00 116 LEU A C 1
ATOM 944 O O . LEU A 1 116 ? 12.729 6.459 -6.918 1.00 98.00 116 LEU A O 1
ATOM 948 N N . ARG A 1 117 ? 14.221 4.974 -6.188 1.00 97.19 117 ARG A N 1
ATOM 949 C CA . ARG A 1 117 ? 15.236 5.415 -7.141 1.00 97.19 117 ARG A CA 1
ATOM 950 C C . ARG A 1 117 ? 14.850 4.916 -8.530 1.00 97.19 117 ARG A C 1
ATOM 952 O O . ARG A 1 117 ? 14.547 3.739 -8.713 1.00 97.19 117 ARG A O 1
ATOM 959 N N . LYS A 1 118 ? 14.915 5.809 -9.517 1.00 97.00 118 LYS A N 1
ATOM 960 C CA . LYS A 1 118 ? 14.812 5.476 -10.940 1.00 97.00 118 LYS A CA 1
ATOM 961 C C . LYS A 1 118 ? 16.180 5.628 -11.589 1.00 97.00 118 LYS A C 1
ATOM 963 O O . LYS A 1 118 ? 16.797 6.686 -11.487 1.00 97.00 118 LYS A O 1
ATOM 968 N N . GLN A 1 119 ? 16.666 4.576 -12.235 1.00 96.19 119 GLN A N 1
ATOM 969 C CA . GLN A 1 119 ? 17.900 4.599 -13.022 1.00 96.19 119 GLN A CA 1
ATOM 970 C C . GLN A 1 119 ? 17.553 4.391 -14.488 1.00 96.19 119 GLN A C 1
ATOM 972 O O . GLN A 1 119 ? 17.074 3.323 -14.854 1.00 96.19 119 GLN A O 1
ATOM 977 N N . VAL A 1 120 ? 17.789 5.396 -15.324 1.00 95.31 120 VAL A N 1
ATOM 978 C CA . VAL A 1 120 ? 17.572 5.301 -16.772 1.00 95.31 120 VAL A CA 1
ATOM 979 C C . VAL A 1 120 ? 18.869 4.845 -17.433 1.00 95.31 120 VAL A C 1
ATOM 981 O O . VAL A 1 120 ? 19.940 5.362 -17.123 1.00 95.31 120 VAL A O 1
ATOM 984 N N . ASN A 1 121 ? 18.781 3.874 -18.336 1.00 90.31 121 ASN A N 1
ATOM 985 C CA . ASN A 1 121 ? 19.869 3.482 -19.226 1.00 90.31 121 ASN A CA 1
ATOM 986 C C . ASN A 1 121 ? 19.367 3.529 -20.676 1.00 90.31 121 ASN A C 1
ATOM 988 O O . ASN A 1 121 ? 18.166 3.487 -20.906 1.00 90.31 121 ASN A O 1
ATOM 992 N N . GLY A 1 122 ? 20.255 3.640 -21.669 1.00 83.44 122 GLY A N 1
ATOM 993 C CA . GLY A 1 122 ? 19.879 3.927 -23.068 1.00 83.44 122 GLY A CA 1
ATOM 994 C C . GLY A 1 122 ? 18.863 2.973 -23.724 1.00 83.44 122 GLY A C 1
ATOM 995 O O . GLY A 1 122 ? 18.391 3.252 -24.820 1.00 83.44 122 GLY A O 1
ATOM 996 N N . ALA A 1 123 ? 18.499 1.867 -23.069 1.00 84.19 123 ALA A N 1
ATOM 997 C CA . ALA A 1 123 ? 17.469 0.944 -23.520 1.00 84.19 123 ALA A CA 1
ATOM 998 C C . ALA A 1 123 ? 16.250 0.839 -22.585 1.00 84.19 123 ALA A C 1
ATOM 1000 O O . ALA A 1 123 ? 15.334 0.120 -22.943 1.00 84.19 123 ALA A O 1
ATOM 1001 N N . GLY A 1 124 ? 16.187 1.486 -21.422 1.00 93.31 124 GLY A N 1
ATOM 1002 C CA . GLY A 1 124 ? 15.071 1.333 -20.483 1.00 93.31 124 GLY A CA 1
ATOM 1003 C C . GLY A 1 124 ? 15.356 1.971 -19.129 1.00 93.31 124 GLY A C 1
ATOM 1004 O O . GLY A 1 124 ? 16.142 2.911 -19.009 1.00 93.31 124 GLY A O 1
ATOM 1005 N N . HIS A 1 125 ? 14.732 1.461 -18.073 1.00 96.25 125 HIS A N 1
ATOM 1006 C CA . HIS A 1 125 ? 14.997 1.953 -16.723 1.00 96.25 125 HIS A CA 1
ATOM 1007 C C . HIS A 1 125 ? 14.794 0.892 -15.650 1.00 96.25 125 HIS A C 1
ATOM 1009 O O . HIS A 1 125 ? 14.182 -0.155 -15.864 1.00 96.25 125 HIS A O 1
ATOM 1015 N N . ARG A 1 126 ? 15.362 1.166 -14.476 1.00 96.44 126 ARG A N 1
ATOM 1016 C CA . ARG A 1 126 ? 15.241 0.356 -13.267 1.00 96.44 126 ARG A CA 1
ATOM 1017 C C . ARG A 1 126 ? 14.549 1.156 -12.174 1.00 96.44 126 ARG A C 1
ATOM 1019 O O . ARG A 1 126 ? 14.910 2.315 -11.971 1.00 96.44 126 ARG A O 1
ATOM 1026 N N . VAL A 1 127 ? 13.609 0.537 -11.467 1.00 97.25 127 VAL A N 1
ATOM 1027 C CA . VAL A 1 127 ? 12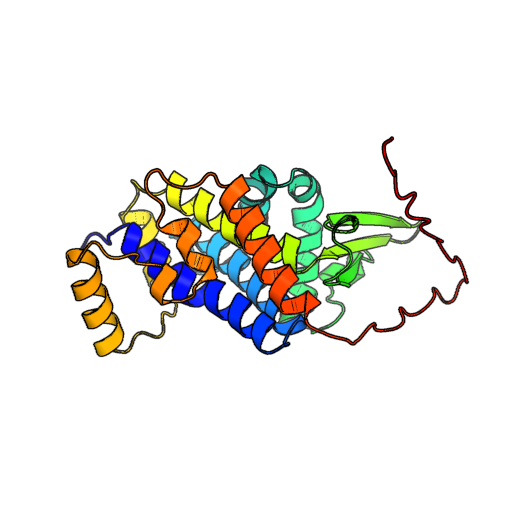.964 1.100 -10.272 1.00 97.25 127 VAL A CA 1
ATOM 1028 C C . VAL A 1 127 ? 13.288 0.232 -9.064 1.00 97.25 127 VAL A C 1
ATOM 1030 O O . VAL A 1 127 ? 13.228 -0.993 -9.135 1.00 97.25 127 VAL A O 1
ATOM 1033 N N . PHE A 1 128 ? 13.650 0.872 -7.962 1.00 97.56 128 PHE A N 1
ATOM 1034 C CA . PHE A 1 128 ? 14.064 0.210 -6.731 1.00 97.56 128 PHE A CA 1
ATOM 1035 C C . PHE A 1 128 ? 12.990 0.394 -5.659 1.00 97.56 128 PHE A C 1
ATOM 1037 O O . PHE A 1 128 ? 12.515 1.510 -5.444 1.00 97.56 128 PHE A O 1
ATOM 1044 N N . LEU A 1 129 ? 12.605 -0.687 -4.987 1.00 98.00 129 LEU A N 1
ATOM 1045 C CA . LEU A 1 129 ? 11.670 -0.664 -3.865 1.00 98.00 129 LEU A CA 1
ATOM 1046 C C . LEU A 1 129 ? 12.343 -1.264 -2.632 1.00 98.00 129 LEU A C 1
ATOM 1048 O O . LEU A 1 129 ? 12.975 -2.314 -2.720 1.00 98.00 129 LEU A O 1
ATOM 1052 N N . ASN A 1 130 ? 12.199 -0.571 -1.501 1.00 97.88 130 ASN A N 1
ATOM 1053 C CA . ASN A 1 130 ? 12.600 -1.035 -0.183 1.00 97.88 130 ASN A CA 1
ATOM 1054 C C . ASN A 1 130 ? 11.326 -1.453 0.548 1.00 97.88 130 ASN A C 1
ATOM 1056 O O . ASN A 1 130 ? 10.370 -0.681 0.554 1.00 97.88 130 ASN A O 1
ATOM 1060 N N . LEU A 1 131 ? 11.314 -2.641 1.146 1.00 98.12 131 LEU A N 1
ATOM 1061 C CA . LEU A 1 131 ? 10.110 -3.193 1.754 1.00 98.12 131 LEU A CA 1
ATOM 1062 C C . LEU A 1 131 ? 9.654 -2.382 2.987 1.00 98.12 131 LEU A C 1
ATOM 1064 O O . LEU A 1 131 ? 8.501 -1.951 2.971 1.00 98.12 131 LEU A O 1
ATOM 1068 N N . PRO A 1 132 ? 10.507 -2.107 4.001 1.00 98.19 132 PRO A N 1
ATOM 1069 C CA . PRO A 1 132 ? 10.147 -1.220 5.110 1.00 98.19 132 PRO A CA 1
ATOM 1070 C C . PRO A 1 132 ? 9.594 0.144 4.684 1.00 98.19 132 PRO A C 1
ATOM 1072 O O . PRO A 1 132 ? 8.530 0.551 5.156 1.00 98.19 132 PRO A O 1
ATOM 1075 N N . ASP A 1 133 ? 10.277 0.847 3.775 1.00 98.50 133 ASP A N 1
ATOM 1076 C CA . ASP A 1 133 ? 9.804 2.154 3.306 1.00 98.50 133 ASP A CA 1
ATOM 1077 C C . ASP A 1 133 ? 8.454 2.025 2.582 1.00 98.50 133 ASP A C 1
ATOM 1079 O O . ASP A 1 133 ? 7.505 2.731 2.912 1.00 98.50 133 ASP A O 1
ATOM 1083 N N . PHE A 1 134 ? 8.327 1.063 1.664 1.00 98.69 134 PHE A N 1
ATOM 1084 C CA . PHE A 1 134 ? 7.117 0.889 0.861 1.00 98.69 134 PHE A CA 1
ATOM 1085 C C . PHE A 1 134 ? 5.889 0.562 1.722 1.00 98.69 134 PHE A C 1
ATOM 1087 O O . PHE A 1 134 ? 4.841 1.191 1.583 1.00 98.69 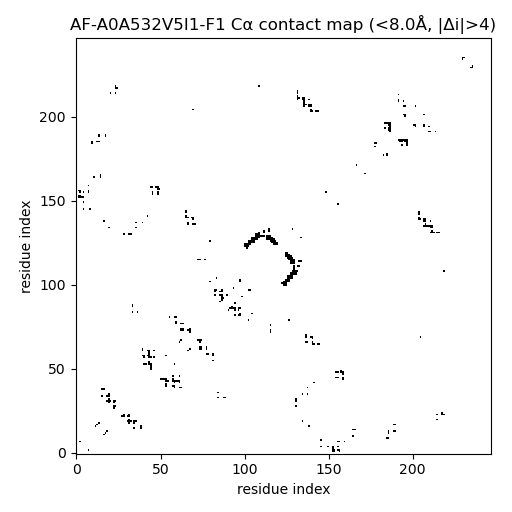134 PHE A O 1
ATOM 1094 N N . VAL A 1 135 ? 6.014 -0.398 2.642 1.00 98.69 135 VAL A N 1
ATOM 1095 C CA . VAL A 1 135 ? 4.907 -0.835 3.508 1.00 98.69 135 VAL A CA 1
ATOM 1096 C C . VAL A 1 135 ? 4.511 0.262 4.493 1.00 98.69 135 VAL A C 1
ATOM 1098 O O . VAL A 1 135 ? 3.320 0.510 4.692 1.00 98.69 135 VAL A O 1
ATOM 1101 N N . SER A 1 136 ? 5.488 0.951 5.087 1.00 98.62 136 SER A N 1
ATOM 1102 C CA . SER A 1 136 ? 5.209 2.033 6.034 1.00 98.62 136 SER A CA 1
ATOM 1103 C C . SER A 1 136 ? 4.528 3.237 5.377 1.00 98.62 136 SER A C 1
ATOM 1105 O O . SER A 1 136 ? 3.617 3.833 5.958 1.00 98.62 136 SER A O 1
ATOM 1107 N N . GLU A 1 137 ? 4.910 3.574 4.142 1.00 98.75 137 GLU A N 1
ATOM 1108 C CA . GLU A 1 137 ? 4.261 4.622 3.356 1.00 98.75 137 GLU A CA 1
ATOM 1109 C C . GLU A 1 137 ? 2.837 4.227 2.942 1.00 98.75 137 GLU A C 1
ATOM 1111 O O . GLU A 1 137 ? 1.948 5.077 2.966 1.00 98.75 137 GLU A O 1
ATOM 1116 N N . ILE A 1 138 ? 2.575 2.950 2.637 1.00 98.69 138 ILE A N 1
ATOM 1117 C CA . ILE A 1 138 ? 1.211 2.447 2.400 1.00 98.69 138 ILE A CA 1
ATOM 1118 C C . ILE A 1 138 ? 0.352 2.597 3.660 1.00 98.69 138 ILE A C 1
ATOM 1120 O O . ILE A 1 138 ? -0.726 3.186 3.587 1.00 98.69 138 ILE A O 1
ATOM 1124 N N . ALA A 1 139 ? 0.828 2.127 4.819 1.00 98.50 139 ALA A N 1
ATOM 1125 C CA . ALA A 1 139 ? 0.093 2.212 6.084 1.00 98.50 139 ALA A CA 1
ATOM 1126 C C . ALA A 1 139 ? -0.267 3.665 6.446 1.00 98.50 139 ALA A C 1
ATOM 1128 O O . ALA A 1 139 ? -1.412 3.969 6.787 1.00 98.50 139 ALA A O 1
ATOM 1129 N N . ALA A 1 140 ? 0.684 4.590 6.297 1.00 98.56 140 ALA A N 1
ATOM 1130 C CA . ALA A 1 140 ? 0.433 6.008 6.524 1.00 98.56 140 ALA A CA 1
ATOM 1131 C C . ALA A 1 140 ? -0.483 6.639 5.454 1.00 98.56 140 ALA A C 1
ATOM 1133 O O . ALA A 1 140 ? -1.289 7.507 5.784 1.00 98.56 140 ALA A O 1
ATOM 1134 N N . ALA A 1 141 ? -0.413 6.210 4.189 1.00 98.56 141 ALA A N 1
ATOM 1135 C CA . ALA A 1 141 ? -1.299 6.691 3.124 1.00 98.56 141 ALA A CA 1
ATOM 1136 C C . ALA A 1 141 ? -2.756 6.256 3.347 1.00 98.56 141 ALA A C 1
ATOM 1138 O O . ALA A 1 141 ? -3.678 7.043 3.133 1.00 98.56 141 ALA A O 1
ATOM 1139 N N . ILE A 1 142 ? -2.959 5.030 3.832 1.00 97.94 142 ILE A N 1
ATOM 1140 C CA . ILE A 1 142 ? -4.265 4.520 4.260 1.00 97.94 142 ILE A CA 1
ATOM 1141 C C . ILE A 1 142 ? -4.819 5.378 5.400 1.00 97.94 142 ILE A C 1
ATOM 1143 O O . ILE A 1 142 ? -5.982 5.774 5.354 1.00 97.94 142 ILE A O 1
ATOM 1147 N N . GLU A 1 143 ? -3.993 5.725 6.389 1.00 97.56 143 GLU A N 1
ATOM 1148 C CA . GLU A 1 143 ? -4.415 6.620 7.470 1.00 97.56 143 GLU A CA 1
ATOM 1149 C C . GLU A 1 143 ? -4.847 7.997 6.942 1.00 97.56 143 GLU A C 1
ATOM 1151 O O . GLU A 1 143 ? -5.869 8.523 7.383 1.00 97.56 143 GLU A O 1
ATOM 1156 N N . ILE A 1 144 ? -4.114 8.575 5.981 1.00 97.88 144 ILE A N 1
ATOM 1157 C CA . ILE A 1 144 ? -4.521 9.834 5.332 1.00 97.88 144 ILE A CA 1
ATOM 1158 C C . ILE A 1 144 ? -5.897 9.667 4.678 1.00 97.88 144 ILE A C 1
ATOM 1160 O O . ILE A 1 144 ? -6.772 10.505 4.885 1.00 97.88 144 ILE A O 1
ATOM 1164 N N . TYR A 1 145 ? -6.107 8.584 3.923 1.00 96.88 145 TYR A N 1
ATOM 1165 C CA . TYR A 1 145 ? -7.395 8.304 3.287 1.00 96.88 145 TYR A CA 1
ATOM 1166 C C . TYR A 1 145 ? -8.534 8.236 4.302 1.00 96.88 145 TYR A C 1
ATOM 1168 O O . TYR A 1 145 ? -9.562 8.882 4.104 1.00 96.88 145 TYR A O 1
ATOM 1176 N N . PHE A 1 146 ? -8.356 7.498 5.396 1.00 95.38 146 PHE A N 1
ATOM 1177 C CA . PHE A 1 146 ? -9.379 7.393 6.428 1.00 95.38 146 PHE A CA 1
ATOM 1178 C C . PHE A 1 146 ? -9.674 8.763 7.055 1.00 95.38 146 PHE A C 1
ATOM 1180 O O . PHE A 1 146 ? -10.835 9.167 7.075 1.00 95.38 146 PHE A O 1
ATOM 1187 N N . ARG A 1 147 ? -8.653 9.535 7.451 1.00 95.25 147 ARG A N 1
ATOM 1188 C CA . ARG A 1 147 ? -8.850 10.882 8.021 1.00 95.25 147 ARG A CA 1
ATOM 1189 C C . ARG A 1 147 ? -9.610 11.820 7.091 1.00 95.25 147 ARG A C 1
ATOM 1191 O O . ARG A 1 147 ? -10.500 12.526 7.538 1.00 95.25 147 ARG A O 1
ATOM 1198 N N . GLU A 1 148 ? -9.287 11.815 5.801 1.00 95.56 148 GLU A N 1
ATOM 1199 C CA . GLU A 1 148 ? -9.948 12.682 4.815 1.00 95.56 148 GLU A CA 1
ATOM 1200 C C . GLU A 1 148 ? -11.384 12.253 4.487 1.00 95.56 148 GLU A C 1
ATOM 1202 O O . GLU A 1 148 ? -12.135 13.022 3.892 1.00 95.56 148 GLU A O 1
ATOM 1207 N N . ASN A 1 149 ? -11.778 11.030 4.849 1.00 93.50 149 ASN A N 1
ATOM 1208 C CA . ASN A 1 149 ? -13.104 10.486 4.570 1.00 93.50 149 ASN A CA 1
ATOM 1209 C C . ASN A 1 149 ? -13.883 10.147 5.854 1.00 93.50 149 ASN A C 1
ATOM 1211 O O . ASN A 1 149 ? -14.905 9.465 5.756 1.00 93.50 149 ASN A O 1
ATOM 1215 N N . SER A 1 150 ? -13.445 10.623 7.029 1.00 92.00 150 SER A N 1
ATOM 1216 C CA . SER A 1 150 ? -14.063 10.309 8.330 1.00 92.00 150 SER A CA 1
ATOM 1217 C C . SER A 1 150 ? -15.551 10.643 8.376 1.00 92.00 150 SER A C 1
ATOM 1219 O O . SER A 1 150 ? -16.342 9.895 8.946 1.00 92.00 150 SER A O 1
ATOM 1221 N N . ASP A 1 151 ? -15.937 11.721 7.696 1.00 90.38 151 ASP A N 1
ATOM 1222 C CA . ASP A 1 151 ? -17.302 12.247 7.719 1.00 90.38 151 ASP A CA 1
ATOM 1223 C C . ASP A 1 151 ? -18.186 11.630 6.620 1.00 90.38 151 ASP A C 1
ATOM 1225 O O . ASP A 1 151 ? -19.378 11.921 6.524 1.00 90.38 151 ASP A O 1
ATOM 1229 N N . ASN A 1 152 ? -17.631 10.746 5.779 1.00 90.50 152 ASN A N 1
ATOM 1230 C CA . ASN A 1 152 ? -18.336 10.128 4.657 1.00 90.50 152 ASN A CA 1
ATOM 1231 C C . ASN A 1 152 ? -18.636 8.643 4.912 1.00 90.50 152 ASN A C 1
ATOM 1233 O O . ASN A 1 152 ? -18.197 7.748 4.182 1.00 90.50 152 ASN A O 1
ATOM 1237 N N . ALA A 1 153 ? -19.434 8.384 5.950 1.00 85.06 153 ALA A N 1
ATOM 1238 C CA . ALA A 1 153 ? -19.808 7.033 6.370 1.00 85.06 153 ALA A CA 1
ATOM 1239 C C . ALA A 1 153 ? -20.473 6.206 5.252 1.00 85.06 153 ALA A C 1
ATOM 1241 O O . ALA A 1 153 ? -20.289 4.991 5.191 1.00 85.06 153 ALA A O 1
ATOM 1242 N N . VAL A 1 154 ? -21.219 6.845 4.340 1.00 86.75 154 VAL A N 1
ATOM 1243 C CA . VAL A 1 154 ? -21.860 6.161 3.202 1.00 86.75 154 VAL A CA 1
ATOM 1244 C C . VAL A 1 154 ? -20.815 5.661 2.206 1.00 86.75 154 VAL A C 1
ATOM 1246 O O . VAL A 1 154 ? -20.837 4.486 1.840 1.00 86.75 154 VAL A O 1
ATOM 1249 N N . LYS A 1 155 ? -19.869 6.518 1.794 1.00 89.06 155 LYS A N 1
ATOM 1250 C CA . LYS A 1 155 ? -18.766 6.123 0.904 1.00 89.06 155 LYS A CA 1
ATOM 1251 C C . LYS A 1 155 ? -17.948 4.997 1.522 1.00 89.06 155 LYS A C 1
ATOM 1253 O O . LYS A 1 155 ? -17.710 3.989 0.860 1.00 89.06 155 LYS A O 1
ATOM 1258 N N . LEU A 1 156 ? -17.552 5.155 2.786 1.00 86.88 156 LEU A N 1
ATOM 1259 C CA . LEU A 1 156 ? -16.751 4.157 3.486 1.00 86.88 156 LEU A CA 1
ATOM 1260 C C . LEU A 1 156 ? -17.507 2.837 3.663 1.00 86.88 156 LEU A C 1
ATOM 1262 O O . LEU A 1 156 ? -16.917 1.785 3.450 1.00 86.88 156 LEU A O 1
ATOM 1266 N N . GLY A 1 157 ? -18.805 2.873 3.972 1.00 85.12 157 GLY A N 1
ATOM 1267 C CA . GLY A 1 157 ? -19.641 1.675 4.076 1.00 85.12 157 GLY A CA 1
ATOM 1268 C C . GLY A 1 157 ? -19.786 0.924 2.750 1.00 85.12 157 GLY A C 1
ATOM 1269 O O . GLY A 1 157 ? -19.632 -0.296 2.715 1.00 85.12 157 GLY A O 1
ATOM 1270 N N . ASN A 1 158 ? -20.021 1.645 1.649 1.00 86.25 158 ASN A N 1
ATOM 1271 C CA . ASN A 1 158 ? -20.134 1.056 0.309 1.00 86.25 158 ASN A CA 1
ATOM 1272 C C . ASN A 1 158 ? -18.811 0.476 -0.197 1.00 86.25 158 ASN A C 1
ATOM 1274 O O . ASN A 1 158 ? -18.800 -0.515 -0.920 1.00 86.25 158 ASN A O 1
ATOM 1278 N N . TRP A 1 159 ? -17.692 1.104 0.155 1.00 87.06 159 TRP A N 1
ATOM 1279 C CA . TRP A 1 159 ? -16.373 0.552 -0.127 1.00 87.06 159 TRP A CA 1
ATOM 1280 C C . TRP A 1 159 ? -16.084 -0.668 0.752 1.00 87.06 159 TRP A C 1
ATOM 1282 O O . TRP A 1 159 ? -15.639 -1.693 0.248 1.00 87.06 159 TRP A O 1
ATOM 1292 N N . TYR A 1 160 ? -16.378 -0.596 2.050 1.00 83.56 160 TYR A N 1
ATOM 1293 C CA . TYR A 1 160 ? -16.114 -1.676 2.997 1.00 83.56 160 TYR A CA 1
ATOM 1294 C C . TYR A 1 160 ? -16.899 -2.954 2.692 1.00 83.56 160 TYR A C 1
ATOM 1296 O O . TYR A 1 160 ? -16.376 -4.044 2.899 1.00 83.56 160 TYR A O 1
ATOM 1304 N N . SER A 1 161 ? -18.120 -2.857 2.159 1.00 82.56 161 SER A N 1
ATOM 1305 C CA . SER A 1 161 ? -18.902 -4.040 1.764 1.00 82.56 161 SER A CA 1
ATOM 1306 C C . SER A 1 161 ? -18.234 -4.881 0.667 1.00 82.56 161 SER A C 1
ATOM 1308 O O . SER A 1 161 ? -18.622 -6.029 0.456 1.00 82.56 161 SER A O 1
ATOM 1310 N N . LYS A 1 162 ? -17.218 -4.331 -0.009 1.00 80.81 162 LYS A N 1
ATOM 1311 C CA . LYS A 1 162 ? -16.401 -5.014 -1.020 1.00 80.81 162 LYS A CA 1
ATOM 1312 C C . LYS A 1 162 ? -15.169 -5.695 -0.418 1.00 80.81 162 LYS A C 1
ATOM 1314 O O . LYS A 1 162 ? -14.484 -6.430 -1.129 1.00 80.81 162 LYS A O 1
ATOM 1319 N N . LEU A 1 163 ? -14.886 -5.482 0.871 1.00 77.25 163 LEU A N 1
ATOM 1320 C CA . LEU A 1 163 ? -13.781 -6.126 1.570 1.00 77.25 163 LEU A CA 1
ATOM 1321 C C . LEU A 1 163 ? -14.213 -7.539 1.932 1.00 77.25 163 LEU A C 1
ATOM 1323 O O . LEU A 1 163 ? -15.205 -7.733 2.637 1.00 77.25 163 LEU A O 1
ATOM 1327 N N . ILE A 1 164 ? -13.427 -8.531 1.524 1.00 71.38 164 ILE A N 1
ATOM 1328 C CA . ILE A 1 164 ? -13.560 -9.874 2.086 1.00 71.38 164 ILE A CA 1
ATOM 1329 C C . ILE A 1 164 ? -12.946 -9.831 3.486 1.00 71.38 164 ILE A C 1
ATOM 1331 O O . ILE A 1 164 ? -11.763 -10.098 3.676 1.00 71.38 164 ILE A O 1
ATOM 1335 N N . ALA A 1 165 ? -13.750 -9.435 4.468 1.00 64.56 165 ALA A N 1
ATOM 1336 C CA . ALA A 1 165 ? -13.373 -9.524 5.867 1.00 64.56 165 ALA A CA 1
ATOM 1337 C C . ALA A 1 165 ? -13.642 -10.953 6.353 1.00 64.56 165 ALA A C 1
ATOM 1339 O O . ALA A 1 165 ? -14.789 -11.411 6.361 1.00 64.56 165 ALA A O 1
ATOM 1340 N N . VAL A 1 166 ? -12.594 -11.666 6.771 1.00 57.09 166 VAL A N 1
ATOM 1341 C CA . VAL A 1 166 ? -12.749 -12.966 7.432 1.00 57.09 166 VAL A CA 1
ATOM 1342 C C . VAL A 1 166 ? -13.252 -12.707 8.849 1.00 57.09 166 VAL A C 1
ATOM 1344 O O . VAL A 1 166 ? -12.478 -12.514 9.782 1.00 57.09 166 VAL A O 1
ATOM 1347 N N . ASN A 1 167 ? -14.572 -12.660 9.004 1.00 57.22 167 ASN A N 1
ATOM 1348 C CA . ASN A 1 167 ? -15.206 -12.436 10.294 1.00 57.22 167 ASN A CA 1
ATOM 1349 C C . ASN A 1 167 ? -15.930 -13.711 10.717 1.00 57.22 167 ASN A C 1
ATOM 1351 O O . ASN A 1 167 ? -16.963 -14.060 10.148 1.00 57.22 167 ASN A O 1
ATOM 1355 N N . SER A 1 168 ? -15.429 -14.387 11.751 1.00 58.66 168 SER A N 1
ATOM 1356 C CA . SER A 1 168 ? -16.315 -15.248 12.533 1.00 58.66 168 SER A CA 1
ATOM 1357 C C . SER A 1 168 ? -17.337 -14.372 13.271 1.00 58.66 168 SER A C 1
ATOM 1359 O O . SER A 1 168 ? -17.063 -13.209 13.586 1.00 58.66 168 SER A O 1
ATOM 1361 N N . ILE A 1 169 ? -18.521 -14.918 13.560 1.00 59.38 169 ILE A N 1
ATOM 1362 C CA . ILE A 1 169 ? -19.553 -14.229 14.358 1.00 59.38 169 ILE A CA 1
ATOM 1363 C C . ILE A 1 169 ? -18.966 -13.776 15.706 1.00 59.38 169 ILE A C 1
ATOM 1365 O O . ILE A 1 169 ? -19.178 -12.639 16.127 1.00 59.38 169 ILE A O 1
ATOM 1369 N N . ASP A 1 170 ? -18.127 -14.611 16.322 1.00 64.56 170 ASP A N 1
ATOM 1370 C CA . ASP A 1 170 ? -17.432 -14.293 17.572 1.00 64.56 170 ASP A CA 1
ATOM 1371 C C . ASP A 1 170 ? -16.456 -13.119 17.435 1.00 64.56 170 ASP A C 1
ATOM 1373 O O . ASP A 1 170 ? -16.334 -12.306 18.353 1.00 64.56 170 ASP A O 1
ATOM 1377 N N . ALA A 1 171 ? -15.766 -12.997 16.297 1.00 65.75 171 ALA A N 1
ATOM 1378 C CA . ALA A 1 171 ? -14.885 -11.863 16.032 1.00 65.75 171 ALA A CA 1
ATOM 1379 C C . ALA A 1 171 ? -15.689 -10.562 15.896 1.00 65.75 171 ALA A C 1
ATOM 1381 O O . ALA A 1 171 ? -15.299 -9.542 16.464 1.00 65.75 171 ALA A O 1
ATOM 1382 N N . ALA A 1 172 ? -16.839 -10.598 15.216 1.00 66.56 172 ALA A N 1
ATOM 1383 C CA . ALA A 1 172 ? -17.723 -9.439 15.094 1.00 66.56 172 ALA A CA 1
ATOM 1384 C C . ALA A 1 172 ? -18.293 -8.996 16.456 1.00 66.56 172 ALA A C 1
ATOM 1386 O O . ALA A 1 172 ? -18.275 -7.805 16.774 1.00 66.56 172 ALA A O 1
ATOM 1387 N N . LEU A 1 173 ? -18.730 -9.944 17.291 1.00 66.31 173 LEU A N 1
ATOM 1388 C CA . LEU A 1 173 ? -19.255 -9.658 18.631 1.00 66.31 173 LEU A CA 1
ATOM 1389 C C . LEU A 1 173 ? -18.172 -9.124 19.579 1.00 66.31 173 LEU A C 1
ATOM 1391 O O . LEU A 1 173 ? -18.392 -8.119 20.253 1.00 66.31 173 LEU A O 1
ATOM 1395 N N . LYS A 1 174 ? -16.968 -9.716 19.577 1.00 66.81 174 LYS A N 1
ATOM 1396 C CA . LYS A 1 174 ? -15.829 -9.197 20.357 1.00 66.81 174 LYS A CA 1
ATOM 1397 C C . LYS A 1 174 ? -15.440 -7.780 19.940 1.00 66.81 174 LYS A C 1
ATOM 1399 O O . LYS A 1 174 ? -15.040 -6.989 20.793 1.00 66.81 174 LYS A O 1
ATOM 1404 N N . ARG A 1 175 ? -15.547 -7.439 18.652 1.00 68.12 175 ARG A N 1
ATOM 1405 C CA . ARG A 1 175 ? -15.271 -6.082 18.152 1.00 68.12 175 ARG A CA 1
ATOM 1406 C C . ARG A 1 175 ? -16.286 -5.073 18.686 1.00 68.12 175 ARG A C 1
ATOM 1408 O O . ARG A 1 175 ? -15.868 -4.034 19.188 1.00 68.12 175 ARG A O 1
ATOM 1415 N N . LEU A 1 176 ? -17.580 -5.408 18.668 1.00 68.31 176 LEU A N 1
ATOM 1416 C CA . LEU A 1 176 ? -18.642 -4.568 19.240 1.00 68.31 176 LEU A CA 1
ATOM 1417 C C . LEU A 1 176 ? -18.444 -4.316 20.738 1.00 68.31 176 LEU A C 1
ATOM 1419 O O . LEU A 1 176 ? -18.530 -3.175 21.180 1.00 68.31 176 LEU A O 1
ATOM 1423 N N . ASP A 1 177 ? -18.114 -5.350 21.510 1.00 68.81 177 ASP A N 1
ATOM 1424 C CA . ASP A 1 177 ? -17.870 -5.223 22.954 1.00 68.81 177 ASP A CA 1
ATOM 1425 C C . ASP A 1 177 ? -16.656 -4.318 23.257 1.00 68.81 177 ASP A C 1
ATOM 1427 O O . ASP A 1 177 ? -16.611 -3.562 24.226 1.00 68.81 177 ASP A O 1
ATOM 1431 N N . THR A 1 178 ? -15.676 -4.316 22.350 1.00 64.00 178 THR A N 1
ATOM 1432 C CA . THR A 1 178 ? -14.439 -3.543 22.495 1.00 64.00 178 THR A CA 1
ATOM 1433 C C . THR A 1 178 ? -14.645 -2.041 22.333 1.00 64.00 178 THR A C 1
ATOM 1435 O O . THR A 1 178 ? -14.057 -1.289 23.112 1.00 64.00 178 THR A O 1
ATOM 1438 N N . LEU A 1 179 ? -15.486 -1.602 21.389 1.00 66.50 179 LEU A N 1
ATOM 1439 C CA . LEU A 1 179 ? -15.785 -0.173 21.190 1.00 66.50 179 LEU A CA 1
ATOM 1440 C C . LEU A 1 179 ? -16.305 0.496 22.459 1.00 66.50 179 LEU A C 1
ATOM 1442 O O . LEU A 1 179 ? -15.983 1.646 22.732 1.00 66.50 179 LEU A O 1
ATOM 1446 N N . HIS A 1 180 ? -17.062 -0.246 23.261 1.00 69.25 180 HIS A N 1
ATOM 1447 C CA . HIS A 1 180 ? -17.666 0.272 24.482 1.00 69.25 180 HIS A CA 1
ATOM 1448 C C . HIS A 1 180 ? -16.688 0.317 25.667 1.00 69.25 180 HIS A C 1
ATOM 1450 O O . HIS A 1 180 ? -16.971 0.962 26.672 1.00 69.25 180 HIS A O 1
ATOM 1456 N N . SER A 1 181 ? -15.527 -0.342 25.563 1.00 70.81 181 SER A N 1
ATOM 1457 C CA . SER A 1 181 ? -14.582 -0.512 26.677 1.00 70.81 181 SER A CA 1
ATOM 1458 C C . SER A 1 181 ? -13.516 0.586 26.805 1.00 70.81 181 SER A C 1
ATOM 1460 O O . SER A 1 181 ? -12.755 0.567 27.771 1.00 70.81 181 SER A O 1
ATOM 1462 N N . GLY A 1 182 ? -13.412 1.505 25.834 1.00 70.94 182 GLY A N 1
ATOM 1463 C CA . GLY A 1 182 ? -12.404 2.579 25.826 1.00 70.94 182 GLY A CA 1
ATOM 1464 C C . GLY A 1 182 ? -10.946 2.105 25.707 1.00 70.94 182 GLY A C 1
ATOM 1465 O O . GLY A 1 182 ? -10.024 2.884 25.930 1.00 70.94 182 GLY A O 1
ATOM 1466 N N . LYS A 1 183 ? -10.716 0.823 25.395 1.00 76.31 183 LYS A N 1
ATOM 1467 C CA . LYS A 1 183 ? -9.375 0.243 25.227 1.00 76.31 183 LYS A CA 1
ATOM 1468 C C . LYS A 1 183 ? -8.806 0.534 23.829 1.00 76.31 183 LYS A C 1
ATOM 1470 O O . LYS A 1 183 ? -9.595 0.675 22.895 1.00 76.31 183 LYS A O 1
ATOM 1475 N N . PRO A 1 184 ? -7.466 0.524 23.661 1.00 81.56 184 PRO A N 1
ATOM 1476 C CA . PRO A 1 184 ? -6.826 0.619 22.348 1.00 81.56 184 PRO A CA 1
ATOM 1477 C C . PRO A 1 184 ? -7.399 -0.433 21.394 1.00 81.56 184 PRO A C 1
ATOM 1479 O O . PRO A 1 184 ? -7.408 -1.628 21.714 1.00 81.56 184 PRO A O 1
ATOM 1482 N N . LEU A 1 185 ? -7.939 0.015 20.262 1.00 87.38 185 LEU A N 1
ATOM 1483 C CA . LEU A 1 185 ? -8.670 -0.839 19.334 1.00 87.38 185 LEU A CA 1
ATOM 1484 C C . LEU A 1 185 ? -7.692 -1.586 18.422 1.00 87.38 185 LEU A C 1
ATOM 1486 O O . LEU A 1 185 ? -7.744 -2.813 18.342 1.00 87.38 185 LEU A O 1
ATOM 1490 N N . HIS A 1 186 ? -6.765 -0.867 17.788 1.00 91.00 186 HIS A N 1
ATOM 1491 C CA . HIS A 1 186 ? -5.860 -1.411 16.778 1.00 91.00 186 HIS A CA 1
ATOM 1492 C C . HIS A 1 186 ? -4.706 -2.222 17.376 1.00 91.00 186 HIS A C 1
ATOM 1494 O O . HIS A 1 186 ? -4.349 -3.265 16.826 1.00 91.00 186 HIS A O 1
ATOM 1500 N N . ALA A 1 187 ? -4.167 -1.813 18.531 1.00 91.00 187 ALA A N 1
ATOM 1501 C CA . ALA A 1 187 ? -3.060 -2.501 19.213 1.00 91.00 187 ALA A CA 1
ATOM 1502 C C . ALA A 1 187 ? -3.345 -3.983 19.528 1.00 91.00 187 ALA A C 1
ATOM 1504 O O . ALA A 1 187 ? -2.430 -4.771 19.762 1.00 91.00 187 ALA A O 1
ATOM 1505 N N . ARG A 1 188 ? -4.625 -4.371 19.555 1.00 84.69 188 ARG A N 1
ATOM 1506 C CA . ARG A 1 188 ? -5.073 -5.743 19.816 1.00 84.69 188 ARG A CA 1
ATOM 1507 C C . ARG A 1 188 ? -4.892 -6.679 18.629 1.00 84.69 188 ARG A C 1
ATOM 1509 O O . ARG A 1 188 ? -4.778 -7.882 18.840 1.00 84.69 188 ARG A O 1
ATOM 1516 N N . SER A 1 189 ? -4.904 -6.139 17.415 1.00 87.12 189 SER A N 1
ATOM 1517 C CA . SER A 1 189 ? -4.647 -6.901 16.192 1.00 87.12 189 SER A CA 1
ATOM 1518 C C . SER A 1 189 ? -3.161 -7.150 16.003 1.00 87.12 189 SER A C 1
ATOM 1520 O O . SER A 1 189 ? -2.756 -8.244 15.617 1.00 87.12 189 SER A O 1
ATOM 1522 N N . HIS A 1 190 ? -2.354 -6.126 16.282 1.00 93.31 190 HIS A N 1
ATOM 1523 C CA . HIS A 1 190 ? -0.905 -6.180 16.192 1.00 93.31 190 HIS A CA 1
ATOM 1524 C C . HIS A 1 190 ? -0.289 -5.033 17.008 1.00 93.31 190 HIS A C 1
ATOM 1526 O O . HIS A 1 190 ? -0.788 -3.907 16.963 1.00 93.31 190 HIS A O 1
ATOM 1532 N N . SER A 1 191 ? 0.823 -5.274 17.710 1.00 94.31 191 SER A N 1
ATOM 1533 C CA . SER A 1 191 ? 1.476 -4.268 18.572 1.00 94.31 191 SER A CA 1
ATOM 1534 C C . SER A 1 191 ? 1.896 -3.002 17.808 1.00 94.31 191 SER A C 1
ATOM 1536 O O . SER A 1 191 ? 1.687 -1.889 18.293 1.00 94.31 191 SER A O 1
ATOM 1538 N N . MET A 1 192 ? 2.397 -3.168 16.578 1.00 95.62 192 MET A N 1
ATOM 1539 C CA . MET A 1 192 ? 2.746 -2.085 15.636 1.00 95.62 192 MET A CA 1
ATOM 1540 C C . MET A 1 192 ? 1.582 -1.120 15.345 1.00 95.62 192 MET A C 1
ATOM 1542 O O . MET A 1 192 ? 1.791 0.013 14.923 1.00 95.62 192 MET A O 1
ATOM 1546 N N . PHE A 1 193 ? 0.333 -1.541 15.558 1.00 96.50 193 PHE A N 1
ATOM 1547 C CA . PHE A 1 193 ? -0.823 -0.688 15.288 1.00 96.50 193 PHE A CA 1
ATOM 1548 C C . PHE A 1 193 ? -1.203 0.209 16.468 1.00 96.50 193 PHE A C 1
ATOM 1550 O O . PHE A 1 193 ? -2.081 1.054 16.324 1.00 96.50 193 PHE A O 1
ATOM 1557 N N . SER A 1 194 ? -0.525 0.087 17.612 1.00 95.44 194 SER A N 1
ATOM 1558 C CA . SER A 1 194 ? -0.754 0.945 18.783 1.00 95.44 194 SER A CA 1
ATOM 1559 C C . SER A 1 194 ? -0.602 2.440 18.487 1.00 95.44 194 SER A C 1
ATOM 1561 O O . SER A 1 194 ? -1.324 3.251 19.063 1.00 95.44 194 SER A O 1
ATOM 1563 N N . ILE A 1 195 ? 0.247 2.813 17.522 1.00 96.94 195 ILE A N 1
ATOM 1564 C CA . ILE A 1 195 ? 0.414 4.204 17.071 1.00 96.94 195 ILE A CA 1
ATOM 1565 C C . ILE A 1 195 ? -0.873 4.820 16.485 1.00 96.94 195 ILE A C 1
ATOM 1567 O O . ILE A 1 195 ? -0.993 6.046 16.407 1.00 96.94 195 ILE A O 1
ATOM 1571 N N . LEU A 1 196 ? -1.834 3.985 16.064 1.00 95.62 196 LEU A N 1
ATOM 1572 C CA . LEU A 1 196 ? -3.127 4.397 15.506 1.00 95.62 196 LEU A CA 1
ATOM 1573 C C . LEU A 1 196 ? -4.178 4.705 16.580 1.00 95.62 196 LEU A C 1
ATOM 1575 O O . LEU A 1 196 ? -5.199 5.303 16.241 1.00 95.62 196 LEU A O 1
ATOM 1579 N N . ASP A 1 197 ? -3.935 4.296 17.828 1.00 92.88 197 ASP A N 1
ATOM 1580 C CA . ASP A 1 197 ? -4.839 4.469 18.973 1.00 92.88 197 ASP A CA 1
ATOM 1581 C C . ASP A 1 197 ? -4.464 5.683 19.853 1.00 92.88 197 ASP A C 1
ATOM 1583 O O . ASP A 1 197 ? -5.033 5.866 20.927 1.00 92.88 197 ASP A O 1
ATOM 1587 N N . CYS A 1 198 ? -3.489 6.504 19.445 1.00 92.12 198 CYS A N 1
ATOM 1588 C CA . CYS A 1 198 ? -3.069 7.680 20.212 1.00 92.12 198 CYS A CA 1
ATOM 1589 C C . CYS A 1 198 ? -4.149 8.776 20.251 1.00 92.12 198 CYS A C 1
ATOM 1591 O O . CYS A 1 198 ? -4.782 9.062 19.234 1.00 92.12 198 CYS A O 1
ATOM 1593 N N . ASP A 1 199 ? -4.272 9.441 21.404 1.00 89.88 199 ASP A N 1
ATOM 1594 C CA . ASP A 1 199 ? -5.082 10.648 21.599 1.00 89.88 199 ASP A CA 1
ATOM 1595 C C . ASP A 1 199 ? -4.198 11.765 22.202 1.00 89.88 199 ASP A C 1
ATOM 1597 O O . ASP A 1 199 ? -3.724 11.618 23.334 1.00 89.88 199 ASP A O 1
ATOM 1601 N N . PRO A 1 200 ? -3.888 12.845 21.455 1.00 92.44 200 PRO A N 1
ATOM 1602 C CA . PRO A 1 200 ? -4.371 13.143 20.105 1.00 92.44 200 PRO A CA 1
ATOM 1603 C C . PRO A 1 200 ? -3.809 12.188 19.029 1.00 92.44 200 PRO A C 1
ATOM 1605 O O . PRO A 1 200 ? -2.740 11.597 19.225 1.00 92.44 200 PRO A O 1
ATOM 1608 N N . PRO A 1 201 ? -4.474 12.066 17.858 1.00 93.38 201 PRO A N 1
ATOM 1609 C CA . PRO A 1 201 ? -4.014 11.204 16.773 1.00 93.38 201 PRO A CA 1
ATOM 1610 C C . PRO A 1 201 ? -2.587 11.526 16.318 1.00 93.38 201 PRO A C 1
ATOM 1612 O O . PRO A 1 201 ? -2.260 12.671 15.998 1.00 93.38 201 PRO A O 1
ATOM 1615 N N . SER A 1 202 ? -1.752 10.490 16.204 1.00 96.69 202 SER A N 1
ATOM 1616 C CA . SER A 1 202 ? -0.367 10.604 15.730 1.00 96.69 202 SER A CA 1
ATOM 1617 C C . SER A 1 202 ? -0.280 11.278 14.357 1.00 96.69 202 SER A C 1
ATOM 1619 O O . SER A 1 202 ? -1.150 11.101 13.501 1.00 96.69 202 SER A O 1
ATOM 1621 N N . SER A 1 203 ? 0.793 12.026 14.087 1.00 97.88 203 SER A N 1
ATOM 1622 C CA . SER A 1 203 ? 1.030 12.545 12.734 1.00 97.88 203 SER A CA 1
ATOM 1623 C C . SER A 1 203 ? 1.257 11.392 11.744 1.00 97.88 203 SER A C 1
ATOM 1625 O O . SER A 1 203 ? 1.744 10.321 12.109 1.00 97.88 203 SER A O 1
ATOM 1627 N N . THR A 1 204 ? 0.935 11.594 10.468 1.00 97.69 204 THR A N 1
ATOM 1628 C CA . THR A 1 204 ? 1.134 10.563 9.432 1.00 97.69 204 THR A CA 1
ATOM 1629 C C . THR A 1 204 ? 2.615 10.270 9.189 1.00 97.69 204 THR A C 1
ATOM 1631 O O . THR A 1 204 ? 2.975 9.132 8.899 1.00 97.69 204 THR A O 1
ATOM 1634 N N . ALA A 1 205 ? 3.490 11.259 9.399 1.00 97.94 205 ALA A N 1
ATOM 1635 C CA . ALA A 1 205 ? 4.936 11.061 9.417 1.00 97.94 205 ALA A CA 1
ATOM 1636 C C . ALA A 1 205 ? 5.380 10.157 10.581 1.00 97.94 205 ALA A C 1
ATOM 1638 O O . ALA A 1 205 ? 6.197 9.265 10.365 1.00 97.94 205 ALA A O 1
ATOM 1639 N N . ASN A 1 206 ? 4.812 10.336 11.781 1.00 98.06 206 ASN A N 1
ATOM 1640 C CA . ASN A 1 206 ? 5.111 9.480 12.932 1.00 98.06 206 ASN A CA 1
ATOM 1641 C C . ASN A 1 206 ? 4.611 8.052 12.708 1.00 98.06 206 ASN A C 1
ATOM 1643 O O . ASN A 1 206 ? 5.333 7.112 13.015 1.00 98.06 206 ASN A O 1
ATOM 1647 N N . ILE A 1 207 ? 3.419 7.880 12.128 1.00 98.38 207 ILE A N 1
ATOM 1648 C CA . ILE A 1 207 ? 2.884 6.555 11.782 1.00 98.38 207 ILE A CA 1
ATOM 1649 C C . ILE A 1 207 ? 3.804 5.857 10.777 1.00 98.38 207 ILE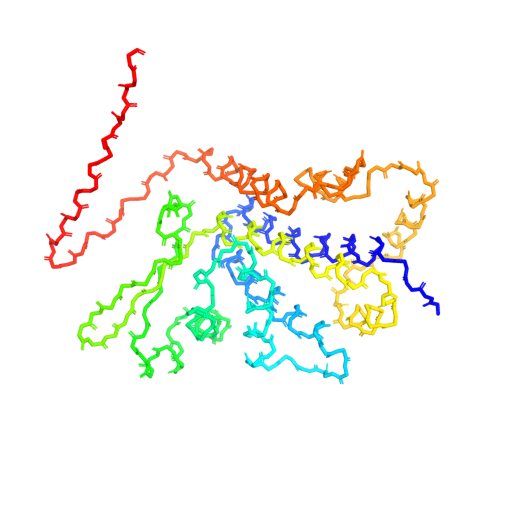 A C 1
ATOM 1651 O O . ILE A 1 207 ? 4.203 4.720 11.011 1.00 98.38 207 ILE A O 1
ATOM 1655 N N . ARG A 1 208 ? 4.204 6.550 9.702 1.00 98.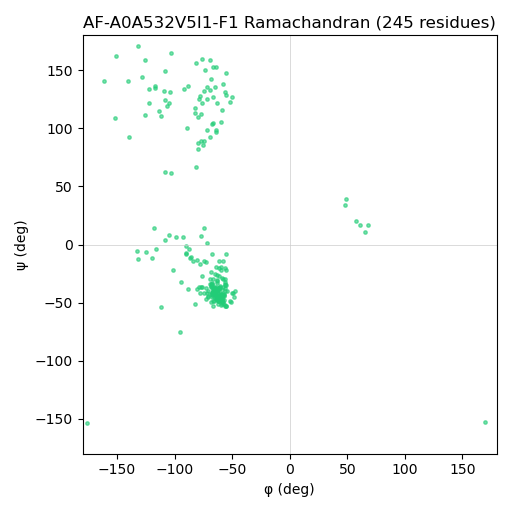31 208 ARG A N 1
ATOM 1656 C CA . ARG A 1 208 ? 5.163 6.017 8.724 1.00 98.31 208 ARG A CA 1
ATOM 1657 C C . ARG A 1 208 ? 6.468 5.600 9.406 1.00 98.31 208 ARG A C 1
ATOM 1659 O O . ARG A 1 208 ? 6.913 4.472 9.238 1.00 98.31 208 ARG A O 1
ATOM 1666 N N . ASN A 1 209 ? 7.081 6.491 10.181 1.00 98.12 209 ASN A N 1
ATOM 1667 C CA . ASN A 1 209 ? 8.365 6.200 10.815 1.00 98.12 209 ASN A CA 1
ATOM 1668 C C . ASN A 1 209 ? 8.252 5.031 11.810 1.00 98.12 209 ASN A C 1
ATOM 1670 O O . ASN A 1 209 ? 9.085 4.135 11.768 1.00 98.12 209 ASN A O 1
ATOM 1674 N N . HIS A 1 210 ? 7.183 4.974 12.613 1.00 98.06 210 HIS A N 1
ATOM 1675 C CA . HIS A 1 210 ? 6.931 3.868 13.540 1.00 98.06 210 HIS A CA 1
ATOM 1676 C C . HIS A 1 210 ? 6.831 2.520 12.817 1.00 98.06 210 HIS A C 1
ATOM 1678 O O . HIS A 1 210 ? 7.530 1.575 13.171 1.00 98.06 210 HIS A O 1
ATOM 1684 N N . PHE A 1 211 ? 6.005 2.430 11.769 1.00 98.38 211 PHE A N 1
ATOM 1685 C CA . PHE A 1 211 ? 5.886 1.200 10.983 1.00 98.38 211 PHE A CA 1
ATOM 1686 C C . PHE A 1 211 ? 7.222 0.800 10.356 1.00 98.38 211 PHE A C 1
ATOM 1688 O O . PHE A 1 211 ? 7.582 -0.374 10.383 1.00 98.38 211 PHE A O 1
ATOM 1695 N N . LYS A 1 212 ? 7.967 1.767 9.810 1.00 97.94 212 LYS A N 1
ATOM 1696 C CA . LYS A 1 212 ? 9.281 1.513 9.218 1.00 97.94 212 LYS A CA 1
ATOM 1697 C C . LYS A 1 212 ? 10.245 0.920 10.244 1.00 97.94 212 LYS A C 1
ATOM 1699 O O . LYS A 1 212 ? 10.811 -0.133 9.982 1.00 97.94 212 LYS A O 1
ATOM 1704 N N . GLU A 1 213 ? 10.387 1.563 11.400 1.00 97.19 213 GLU A N 1
ATOM 1705 C CA . GLU A 1 213 ? 11.283 1.124 12.474 1.00 97.19 213 GLU A CA 1
ATOM 1706 C C . GLU A 1 213 ? 10.920 -0.276 12.981 1.00 97.19 213 GLU A C 1
ATOM 1708 O O . GLU A 1 213 ? 11.800 -1.114 13.165 1.00 97.19 213 GLU A O 1
ATOM 1713 N N . GLU A 1 214 ? 9.633 -0.565 13.184 1.00 97.50 214 GLU A N 1
ATOM 1714 C CA . GLU A 1 214 ? 9.188 -1.888 13.629 1.00 97.50 214 GLU A CA 1
ATOM 1715 C C . GLU A 1 214 ? 9.447 -2.970 12.566 1.00 97.50 214 GLU A C 1
ATOM 1717 O O . GLU A 1 214 ? 9.920 -4.059 12.895 1.00 97.50 214 GLU A O 1
ATOM 1722 N N . ILE A 1 215 ? 9.229 -2.673 11.280 1.00 97.50 215 ILE A N 1
ATOM 1723 C CA . ILE A 1 215 ? 9.562 -3.596 10.184 1.00 97.50 215 ILE A CA 1
ATOM 1724 C C . ILE A 1 215 ? 11.078 -3.815 10.097 1.00 97.50 215 ILE A C 1
ATOM 1726 O O . ILE A 1 215 ? 11.529 -4.953 9.960 1.00 97.50 215 ILE A O 1
ATOM 1730 N N . GLU A 1 216 ? 11.879 -2.756 10.207 1.00 95.50 216 GLU A N 1
ATOM 1731 C CA . GLU A 1 216 ? 13.341 -2.850 10.214 1.00 95.50 216 GLU A CA 1
ATOM 1732 C C . GLU A 1 216 ? 13.849 -3.682 11.395 1.00 95.50 216 GLU A C 1
ATOM 1734 O O . GLU A 1 216 ? 14.761 -4.482 11.207 1.00 95.50 216 GLU A O 1
ATOM 1739 N N . LYS A 1 217 ? 13.231 -3.592 12.581 1.00 95.50 217 LYS A N 1
ATOM 1740 C CA . LYS A 1 217 ? 13.547 -4.472 13.722 1.00 95.50 217 LYS A CA 1
ATOM 1741 C C . LYS A 1 217 ? 13.229 -5.935 13.423 1.00 95.50 217 LYS A C 1
ATOM 1743 O O . LYS A 1 217 ? 14.057 -6.802 13.700 1.00 95.50 217 LYS A O 1
ATOM 1748 N N . ILE A 1 218 ? 12.060 -6.226 12.842 1.00 95.06 218 ILE A N 1
ATOM 1749 C CA . ILE A 1 218 ? 11.691 -7.597 12.451 1.00 95.06 218 ILE A CA 1
ATOM 1750 C C . ILE A 1 218 ? 12.735 -8.158 11.476 1.00 95.06 218 ILE A C 1
ATOM 1752 O O . ILE A 1 218 ? 13.190 -9.296 11.626 1.00 95.06 218 ILE A O 1
ATOM 1756 N N . LEU A 1 219 ? 13.158 -7.352 10.501 1.00 93.44 219 LEU A N 1
ATOM 1757 C CA . LEU A 1 219 ? 14.083 -7.775 9.455 1.00 93.44 219 LEU A CA 1
ATOM 1758 C C . LEU A 1 219 ? 15.552 -7.818 9.897 1.00 93.44 219 LEU A C 1
ATOM 1760 O O . LEU A 1 219 ? 16.262 -8.725 9.479 1.00 93.44 219 LEU A O 1
ATOM 1764 N N . GLY A 1 220 ? 15.988 -6.888 10.748 1.00 88.19 220 GLY A N 1
ATOM 1765 C CA . GLY A 1 220 ? 17.371 -6.729 11.210 1.00 88.19 220 GLY A CA 1
ATOM 1766 C C . GLY A 1 220 ? 17.832 -7.768 12.233 1.00 88.19 220 GLY A C 1
ATOM 1767 O O . GLY A 1 220 ? 19.029 -7.928 12.440 1.00 88.19 220 GLY A O 1
ATOM 1768 N N . ASN A 1 221 ? 16.909 -8.528 12.825 1.00 71.50 221 ASN A N 1
ATOM 1769 C CA . ASN A 1 221 ? 17.233 -9.669 13.689 1.00 71.50 221 ASN A CA 1
ATOM 1770 C C . ASN A 1 221 ? 17.717 -10.916 12.911 1.00 71.50 221 ASN A C 1
ATOM 1772 O O . ASN A 1 221 ? 17.751 -12.010 13.474 1.00 71.50 221 ASN A O 1
ATOM 1776 N N . ASP A 1 222 ? 18.066 -10.781 11.627 1.00 60.34 222 ASP A N 1
ATOM 1777 C CA . ASP A 1 222 ? 18.526 -11.877 10.774 1.00 60.34 222 ASP A CA 1
ATOM 1778 C C . ASP A 1 222 ? 20.054 -11.810 10.535 1.00 60.34 222 ASP A C 1
ATOM 1780 O O . ASP A 1 222 ? 20.549 -10.813 10.005 1.00 60.34 222 ASP A O 1
ATOM 1784 N N . PRO A 1 223 ? 20.827 -12.853 10.893 1.00 49.44 223 PRO A N 1
ATOM 1785 C CA . PRO A 1 223 ? 22.259 -12.937 10.602 1.00 49.44 223 PRO A CA 1
ATOM 1786 C C . PRO A 1 223 ? 22.608 -13.194 9.121 1.00 49.44 223 PRO A C 1
ATOM 1788 O O . PRO A 1 223 ? 23.793 -13.315 8.802 1.00 49.44 223 PRO A O 1
ATOM 1791 N N . GLN A 1 224 ? 21.642 -13.296 8.198 1.00 52.59 224 GLN A N 1
ATOM 1792 C CA . GLN A 1 224 ? 21.936 -13.554 6.785 1.00 52.59 224 GLN A CA 1
ATOM 1793 C C . GLN A 1 224 ? 22.165 -12.283 5.956 1.00 52.59 224 GLN A C 1
ATOM 1795 O O . GLN A 1 224 ? 21.239 -11.651 5.451 1.00 52.59 224 GLN A O 1
ATOM 1800 N N . THR A 1 225 ? 23.438 -11.962 5.715 1.00 49.81 225 THR A N 1
ATOM 1801 C CA . THR A 1 225 ? 23.832 -11.097 4.599 1.00 49.81 225 THR A CA 1
ATOM 1802 C C . THR A 1 225 ? 23.852 -11.924 3.314 1.00 49.81 225 THR A C 1
ATOM 1804 O O . THR A 1 225 ? 24.702 -12.790 3.114 1.00 49.81 225 THR A O 1
ATOM 1807 N N . TYR A 1 226 ? 22.900 -11.679 2.415 1.00 50.81 226 TYR A N 1
ATOM 1808 C CA . TYR A 1 226 ? 22.950 -12.267 1.079 1.00 50.81 226 TYR A CA 1
ATOM 1809 C C . TYR A 1 226 ? 23.989 -11.506 0.243 1.00 50.81 226 TYR A C 1
ATOM 1811 O O . TYR A 1 226 ? 23.857 -10.289 0.082 1.00 50.81 226 TYR A O 1
ATOM 1819 N N . PRO A 1 227 ? 25.028 -12.169 -0.301 1.00 50.75 227 PRO A N 1
ATOM 1820 C CA . PRO A 1 227 ? 25.945 -11.506 -1.212 1.00 50.75 227 PRO A CA 1
ATOM 1821 C C . PRO A 1 227 ? 25.170 -11.074 -2.458 1.00 50.75 227 PRO A C 1
ATOM 1823 O O . PRO A 1 227 ? 24.545 -11.886 -3.142 1.00 50.75 227 PRO A O 1
ATOM 1826 N N . TYR A 1 228 ? 25.195 -9.774 -2.739 1.00 52.50 228 TYR A N 1
ATOM 1827 C CA . TYR A 1 228 ? 24.538 -9.227 -3.915 1.00 52.50 228 TYR A CA 1
ATOM 1828 C C . TYR A 1 228 ? 25.212 -9.751 -5.185 1.00 52.50 228 TYR A C 1
ATOM 1830 O O . TYR A 1 228 ? 26.446 -9.734 -5.259 1.00 52.50 228 TYR A O 1
ATOM 1838 N N . PRO A 1 229 ? 24.440 -10.171 -6.205 1.00 49.97 229 PRO A N 1
ATOM 1839 C CA . PRO A 1 229 ? 25.012 -10.481 -7.502 1.00 49.97 229 PRO A CA 1
ATOM 1840 C C . PRO A 1 229 ? 25.709 -9.225 -8.023 1.00 49.97 229 PRO A C 1
ATOM 1842 O O . PRO A 1 229 ? 25.080 -8.187 -8.249 1.00 49.97 229 PRO A O 1
ATOM 1845 N N . THR A 1 230 ? 27.028 -9.312 -8.168 1.00 53.59 230 THR A N 1
ATOM 1846 C CA . THR A 1 230 ? 27.823 -8.290 -8.835 1.00 53.59 230 THR A CA 1
ATOM 1847 C C . THR A 1 230 ? 27.293 -8.121 -10.254 1.00 53.59 230 THR A C 1
ATOM 1849 O O . THR A 1 230 ? 26.933 -9.097 -10.917 1.00 53.59 230 THR A O 1
ATOM 1852 N N . ASP A 1 231 ? 27.183 -6.871 -10.714 1.00 52.56 231 ASP A N 1
ATOM 1853 C CA . ASP A 1 231 ? 26.846 -6.591 -12.110 1.00 52.56 231 ASP A CA 1
ATOM 1854 C C . ASP A 1 231 ? 27.790 -7.425 -12.995 1.00 52.56 231 ASP A C 1
ATOM 1856 O O . ASP A 1 231 ? 29.007 -7.327 -12.809 1.00 52.56 231 ASP A O 1
ATOM 1860 N N . PRO A 1 232 ? 27.291 -8.238 -13.944 1.00 51.44 232 PRO A N 1
ATOM 1861 C CA . PRO A 1 232 ? 28.152 -8.984 -14.860 1.00 51.44 232 PRO A CA 1
ATOM 1862 C C . PRO A 1 232 ? 29.091 -8.078 -15.679 1.00 51.44 232 PRO A C 1
ATOM 1864 O O . PRO A 1 232 ? 30.056 -8.571 -16.254 1.00 51.44 232 PRO A O 1
ATOM 1867 N N . ASN A 1 233 ? 28.853 -6.761 -15.703 1.00 63.44 233 ASN A N 1
ATOM 1868 C CA . ASN A 1 233 ? 29.736 -5.759 -16.306 1.00 63.44 233 ASN A CA 1
ATOM 1869 C C . ASN A 1 233 ? 30.754 -5.139 -15.328 1.00 63.44 233 ASN A C 1
ATOM 1871 O O . ASN A 1 233 ? 31.440 -4.188 -15.692 1.00 63.44 233 ASN A O 1
ATOM 1875 N N . GLY A 1 234 ? 30.858 -5.628 -14.088 1.00 45.12 234 GLY A N 1
ATOM 1876 C CA . GLY A 1 234 ? 31.952 -5.287 -13.174 1.00 45.12 234 GLY A CA 1
ATOM 1877 C C . GLY A 1 234 ? 31.989 -3.842 -12.667 1.00 45.12 234 GLY A C 1
ATOM 1878 O O . GLY A 1 234 ? 33.020 -3.415 -12.151 1.00 45.12 234 GLY A O 1
ATOM 1879 N N . ILE A 1 235 ? 30.899 -3.071 -12.769 1.00 47.97 235 ILE A N 1
ATOM 1880 C CA . ILE A 1 235 ? 30.844 -1.739 -12.150 1.00 47.97 235 ILE A CA 1
ATOM 1881 C C . ILE A 1 235 ? 30.537 -1.907 -10.662 1.00 47.97 235 ILE A C 1
ATOM 1883 O O . ILE A 1 235 ? 29.397 -1.788 -10.210 1.00 47.97 235 ILE A O 1
ATOM 1887 N N . THR A 1 236 ? 31.577 -2.197 -9.884 1.00 44.16 236 THR A N 1
ATOM 1888 C CA . THR A 1 236 ? 31.535 -2.122 -8.426 1.00 44.16 236 THR A CA 1
ATOM 1889 C C . THR A 1 236 ? 31.305 -0.664 -8.050 1.00 44.16 236 THR A C 1
ATOM 1891 O O . THR A 1 236 ? 32.225 0.151 -8.057 1.00 44.16 236 THR A O 1
ATOM 1894 N N . THR A 1 237 ? 30.058 -0.294 -7.761 1.00 43.81 237 THR A N 1
ATOM 1895 C CA . THR A 1 237 ? 29.785 1.006 -7.147 1.00 43.81 237 THR A CA 1
ATOM 1896 C C . THR A 1 237 ? 30.095 0.847 -5.666 1.00 43.81 237 THR A C 1
ATOM 1898 O O . THR A 1 237 ? 29.235 0.454 -4.883 1.00 43.81 237 THR A O 1
ATOM 1901 N N . THR A 1 238 ? 31.352 1.061 -5.281 1.00 36.69 238 THR A N 1
ATOM 1902 C CA . THR A 1 238 ? 31.737 1.131 -3.872 1.00 36.69 238 THR A CA 1
ATOM 1903 C C . THR A 1 238 ? 31.034 2.349 -3.280 1.00 36.69 238 THR A C 1
ATOM 1905 O O . THR A 1 238 ? 31.465 3.485 -3.467 1.00 36.69 238 THR A O 1
ATOM 1908 N N . VAL A 1 239 ? 29.892 2.139 -2.627 1.00 37.03 239 VAL A N 1
ATOM 1909 C CA . VAL A 1 239 ? 29.268 3.175 -1.805 1.00 37.03 239 VAL A CA 1
ATOM 1910 C C . VAL A 1 239 ? 30.063 3.207 -0.510 1.00 37.03 239 VAL A C 1
ATOM 1912 O O . VAL A 1 239 ? 29.780 2.473 0.431 1.00 37.03 239 VAL A O 1
ATOM 1915 N N . THR A 1 240 ? 31.119 4.013 -0.482 1.00 33.53 240 THR A N 1
ATOM 1916 C CA . THR A 1 240 ? 31.827 4.321 0.757 1.00 33.53 240 THR A CA 1
ATOM 1917 C C . THR A 1 240 ? 30.868 5.134 1.622 1.00 33.53 240 THR A C 1
ATOM 1919 O O . THR A 1 240 ? 30.617 6.304 1.335 1.00 33.53 240 THR A O 1
ATOM 1922 N N . SER A 1 241 ? 30.285 4.531 2.663 1.00 33.62 241 SER A N 1
ATOM 1923 C CA . SER A 1 241 ? 29.602 5.316 3.688 1.00 33.62 241 SER A CA 1
ATOM 1924 C C . SER A 1 241 ? 30.672 6.112 4.429 1.00 33.62 241 SER A C 1
ATOM 1926 O O . SER A 1 241 ? 31.423 5.560 5.234 1.00 33.62 241 SER A O 1
ATOM 1928 N N . THR A 1 242 ? 30.786 7.405 4.146 1.00 36.25 242 THR A N 1
ATOM 1929 C CA . THR A 1 242 ? 31.535 8.311 5.013 1.00 36.25 242 THR A CA 1
ATOM 1930 C C . THR A 1 242 ? 30.736 8.452 6.300 1.00 36.25 242 THR A C 1
ATOM 1932 O O . THR A 1 242 ? 29.812 9.260 6.380 1.00 36.25 242 THR A O 1
ATOM 1935 N N . GLY A 1 243 ? 31.052 7.610 7.283 1.00 35.62 243 GLY A N 1
ATOM 1936 C CA . GLY A 1 243 ? 30.630 7.819 8.657 1.00 35.62 243 GLY A CA 1
ATOM 1937 C C . GLY A 1 243 ? 31.196 9.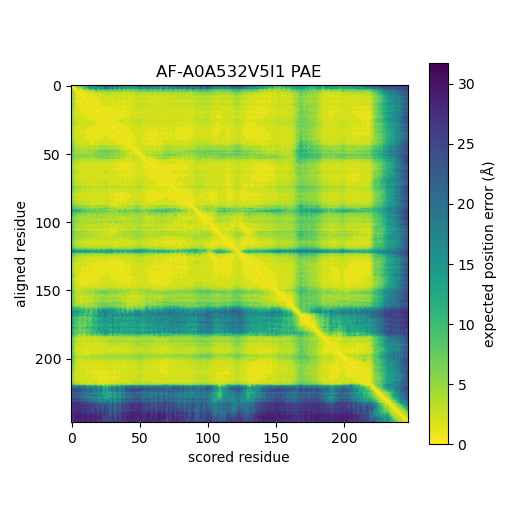155 9.119 1.00 35.62 243 GLY A C 1
ATOM 1938 O O . GLY A 1 243 ? 32.395 9.287 9.342 1.00 35.62 243 GLY A O 1
ATOM 1939 N N . THR A 1 244 ? 30.340 10.165 9.209 1.00 36.00 244 THR A N 1
ATOM 1940 C CA . THR A 1 244 ? 30.641 11.397 9.928 1.00 36.00 244 THR A CA 1
ATOM 1941 C C . THR A 1 244 ? 30.626 11.077 11.415 1.00 36.00 244 THR A C 1
ATOM 1943 O O . THR A 1 244 ? 29.564 11.010 12.030 1.00 36.00 244 THR A O 1
ATOM 1946 N N . THR A 1 245 ? 31.800 10.860 11.997 1.00 42.72 245 THR A N 1
ATOM 1947 C CA . THR A 1 245 ? 32.007 11.082 13.428 1.00 42.72 245 THR A CA 1
ATOM 1948 C C . THR A 1 245 ? 32.131 12.588 13.641 1.00 42.72 245 THR A C 1
ATOM 1950 O O . THR A 1 245 ? 33.081 13.203 13.153 1.00 42.72 245 THR A O 1
ATOM 1953 N N . SER A 1 246 ? 31.147 13.187 14.308 1.00 45.28 246 SER A N 1
ATOM 1954 C CA . SER A 1 246 ? 31.252 14.554 14.827 1.00 45.28 246 SER A CA 1
ATOM 1955 C C . SER A 1 246 ? 32.170 14.593 16.061 1.00 45.28 246 SER A C 1
ATOM 1957 O O . SER A 1 246 ? 32.259 13.576 16.753 1.00 45.28 246 SER A O 1
ATOM 1959 N N . PRO A 1 247 ? 32.865 15.723 16.297 1.00 52.12 247 PRO A N 1
ATOM 1960 C CA . PRO A 1 247 ? 33.768 15.920 17.434 1.00 52.12 247 PRO A CA 1
ATOM 1961 C C . PRO A 1 247 ? 33.053 15.938 18.789 1.00 52.12 247 PRO A C 1
ATOM 1963 O O . PRO A 1 247 ? 31.859 16.319 18.826 1.00 52.12 247 PRO A O 1
#

pLDDT: mean 86.1, std 16.93, range [33.53, 98.75]

Solvent-accessible surface area (backbone atoms only — not comparable to full-atom values): 14087 Å² total; per-residue (Å²): 131,85,52,57,55,68,57,54,51,41,55,45,45,59,46,60,53,40,51,27,49,50,24,49,77,70,65,35,55,70,55,21,54,48,45,50,48,50,47,44,39,54,48,12,30,55,76,43,48,89,52,96,66,64,46,76,64,32,34,31,46,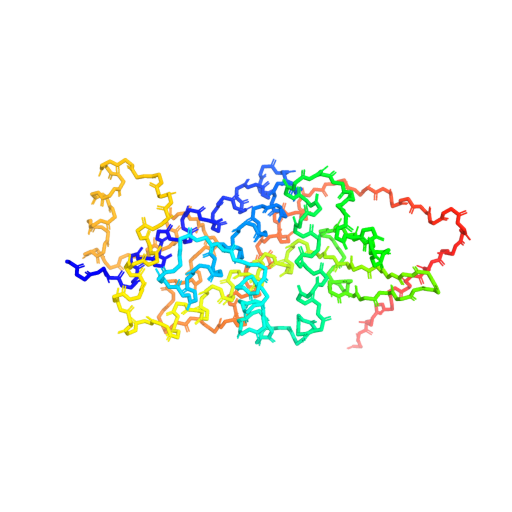42,33,53,70,35,37,21,77,81,41,66,64,38,64,82,33,33,72,56,52,54,26,50,42,47,7,54,76,76,57,75,47,85,23,71,68,21,57,78,57,41,50,45,77,46,82,44,71,82,50,66,94,45,44,71,39,74,47,78,51,104,80,30,34,37,42,27,42,14,48,34,63,53,54,13,44,48,56,25,23,51,51,51,53,47,66,79,42,54,90,37,37,66,57,52,43,54,29,52,74,71,53,90,70,93,66,52,72,66,54,53,52,54,51,58,59,41,72,77,64,78,56,68,69,38,33,74,72,40,70,84,35,38,59,76,53,40,86,74,72,57,53,55,67,54,45,20,50,52,42,22,53,54,44,44,52,68,59,65,76,52,93,77,80,76,83,73,84,70,56,94,82,68,73,77,78,79,78,76,78,79,76,80,81,78,136

Foldseek 3Di:
DQDQLVLLLQLLCLPQLLQLVVCLLVVVLLSSVLSLLVSLQLVLCLVPLVDPGGDLVSSLCLQCPQLCVVPVLSNVCSLVSSQVNCQSPPPVHHDPSCVVQVEAEAEEAPCVVQDQDWADDPRHIYGYHHSLLSSLSSSLSSVVVSVVCN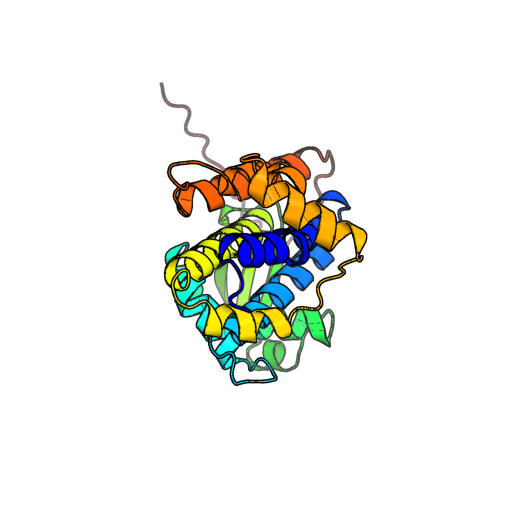VVSVSSVSSSVSDPRPDDPVNVVVLVVVVVVLDQSNCVSPVLCSQCSDVVRDDSNVSSVSSSVVSCVSVVVDPDDDPDPQDPVRPPPPPPPPPDDDD